Protein AF-F9GFS8-F1 (afdb_monomer_lite)

Structure (mmCIF, N/CA/C/O backbone):
data_AF-F9GFS8-F1
#
_entry.id   AF-F9GFS8-F1
#
loop_
_atom_site.group_PDB
_atom_site.id
_atom_site.type_symbol
_atom_site.label_atom_id
_atom_site.label_alt_id
_atom_site.label_comp_id
_atom_site.label_asym_id
_atom_site.label_entity_id
_atom_site.label_seq_id
_atom_site.pdbx_PDB_ins_code
_atom_site.Cartn_x
_atom_site.Cartn_y
_atom_site.Cartn_z
_atom_site.occupancy
_atom_site.B_iso_or_equiv
_atom_site.auth_seq_id
_atom_site.auth_comp_id
_atom_site.auth_asym_id
_atom_site.auth_atom_id
_atom_site.pdbx_PDB_model_num
ATOM 1 N N . ARG A 1 1 ? -5.959 8.218 -7.162 1.00 68.94 1 ARG A N 1
ATOM 2 C CA . ARG A 1 1 ? -5.866 9.701 -7.145 1.00 68.94 1 ARG A CA 1
ATOM 3 C C . ARG A 1 1 ? -5.234 10.094 -5.826 1.00 68.94 1 ARG A C 1
ATOM 5 O O . ARG A 1 1 ? -5.349 9.312 -4.886 1.00 68.94 1 ARG A O 1
ATOM 12 N N . ASN A 1 2 ? -4.573 11.243 -5.767 1.00 73.12 2 ASN A N 1
ATOM 13 C CA . ASN A 1 2 ? -4.014 11.735 -4.520 1.00 73.12 2 ASN A CA 1
ATOM 14 C C . ASN A 1 2 ? -5.106 11.926 -3.467 1.00 73.12 2 ASN A C 1
ATOM 16 O O . ASN A 1 2 ? -6.230 12.283 -3.824 1.00 73.12 2 ASN A O 1
ATOM 20 N N . PRO A 1 3 ? -4.773 11.698 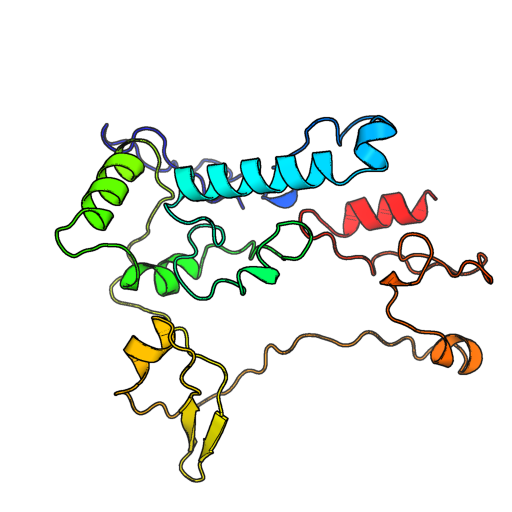-2.188 1.00 70.81 3 PRO A N 1
ATOM 21 C CA . PRO A 1 3 ? -5.725 11.782 -1.087 1.00 70.81 3 PRO A CA 1
ATOM 22 C C . PRO A 1 3 ? -6.299 13.189 -0.852 1.00 70.81 3 PRO A C 1
ATOM 24 O O . PRO A 1 3 ? -7.284 13.308 -0.135 1.00 70.81 3 PRO A O 1
ATOM 27 N N . GLY A 1 4 ? -5.722 14.238 -1.455 1.00 81.75 4 GLY A N 1
ATOM 28 C CA . GLY A 1 4 ? -6.236 15.610 -1.366 1.00 81.75 4 GLY A CA 1
ATOM 29 C C . GLY A 1 4 ? -6.241 16.145 0.070 1.00 81.75 4 GLY A C 1
ATOM 30 O O . GLY A 1 4 ? -7.314 16.426 0.602 1.00 81.75 4 GLY A O 1
ATOM 31 N N . PRO A 1 5 ? -5.074 16.233 0.736 1.00 86.62 5 PRO A N 1
ATOM 32 C CA . PRO A 1 5 ? -5.006 16.720 2.107 1.00 86.62 5 PRO A CA 1
ATOM 33 C C . PRO A 1 5 ? -5.499 18.168 2.201 1.00 86.62 5 PRO A C 1
ATOM 35 O O . PRO 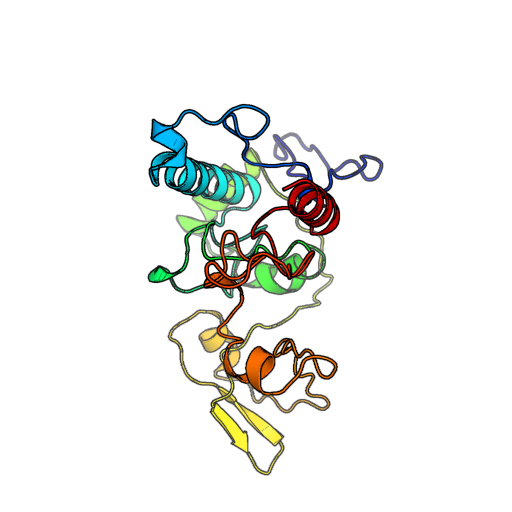A 1 5 ? -5.110 19.027 1.412 1.00 86.62 5 PRO A O 1
ATOM 38 N N . ILE A 1 6 ? -6.328 18.446 3.204 1.00 90.69 6 ILE A N 1
ATOM 39 C CA . ILE A 1 6 ? -6.796 19.794 3.516 1.00 90.69 6 ILE A CA 1
ATOM 40 C C . ILE A 1 6 ? -5.689 20.509 4.285 1.00 90.69 6 ILE A C 1
ATOM 42 O O . ILE A 1 6 ? -5.217 20.002 5.304 1.00 90.69 6 ILE A O 1
ATOM 46 N N . LEU A 1 7 ? -5.303 21.695 3.816 1.00 92.38 7 LEU A N 1
ATOM 47 C CA . LEU A 1 7 ? -4.408 22.598 4.536 1.00 92.38 7 LEU A CA 1
ATOM 48 C C . LEU A 1 7 ? -5.218 23.497 5.470 1.00 92.38 7 LEU A C 1
ATOM 50 O O . LEU A 1 7 ? -6.168 24.136 5.024 1.00 92.38 7 LEU A O 1
ATOM 54 N N . LEU A 1 8 ? -4.792 23.605 6.724 1.00 92.75 8 LEU A N 1
ATOM 55 C CA . LEU A 1 8 ? -5.408 24.371 7.811 1.00 92.75 8 LEU A CA 1
ATOM 56 C C . LEU A 1 8 ? -6.893 24.023 8.056 1.00 92.75 8 LEU A C 1
ATOM 58 O O . LEU A 1 8 ? -7.731 24.929 8.093 1.00 92.75 8 LEU A O 1
ATOM 62 N N . PRO A 1 9 ? -7.261 22.736 8.236 1.00 92.56 9 PRO A N 1
ATOM 63 C CA . PRO A 1 9 ? -8.637 22.344 8.557 1.00 92.56 9 PRO A CA 1
ATOM 64 C C . PRO A 1 9 ? -9.147 22.949 9.872 1.00 92.56 9 PRO A C 1
ATOM 66 O O . PRO A 1 9 ? -10.352 23.144 10.007 1.00 92.56 9 PRO A O 1
ATOM 69 N N . ILE A 1 10 ? -8.262 23.325 10.808 1.00 93.12 10 ILE A N 1
ATOM 70 C CA . ILE A 1 10 ? -8.644 24.053 12.033 1.00 93.12 10 ILE A CA 1
ATOM 71 C C . ILE A 1 10 ? -9.352 25.386 11.747 1.00 93.12 10 ILE A C 1
ATOM 73 O O . ILE A 1 10 ? -10.153 25.843 12.554 1.00 93.12 10 ILE A O 1
ATOM 77 N N . LEU A 1 11 ? -9.118 25.983 10.573 1.00 93.81 11 LEU A N 1
ATOM 78 C CA . LEU A 1 11 ? -9.799 27.198 10.117 1.00 93.81 11 LEU A CA 1
ATOM 79 C C . LEU A 1 11 ? -11.146 26.904 9.427 1.00 93.81 11 LEU A C 1
ATOM 81 O O . LEU A 1 11 ? -11.679 27.759 8.725 1.00 93.81 11 LEU A O 1
ATOM 85 N N . GLY A 1 12 ? -11.682 25.685 9.554 1.00 88.94 12 GLY A N 1
ATOM 86 C CA . GLY A 1 12 ? -12.955 25.278 8.951 1.00 88.94 12 GLY A CA 1
ATOM 87 C C . GLY A 1 12 ? -12.885 24.959 7.454 1.00 88.94 12 GLY A C 1
ATOM 88 O O . GLY A 1 12 ? -13.926 24.823 6.807 1.00 88.94 12 GLY A O 1
ATOM 89 N N . ARG A 1 13 ? -11.679 24.828 6.883 1.00 90.19 13 ARG A N 1
ATOM 90 C CA . ARG A 1 13 ? -11.485 24.461 5.472 1.00 90.19 13 ARG A CA 1
ATOM 91 C C . ARG A 1 13 ? -11.971 23.035 5.205 1.00 90.19 13 ARG A C 1
ATOM 93 O O . ARG A 1 13 ? -1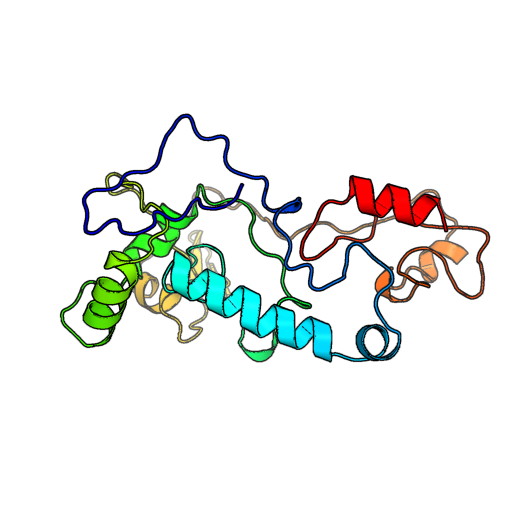1.747 22.131 6.008 1.00 90.19 13 ARG A O 1
ATOM 100 N N . LYS A 1 14 ? -12.628 22.832 4.061 1.00 86.00 14 LYS A N 1
ATOM 101 C CA . LYS A 1 14 ? -13.246 21.560 3.653 1.00 86.00 14 LYS A CA 1
ATOM 102 C C . LYS A 1 14 ? -12.725 21.114 2.281 1.00 86.00 14 LYS A C 1
ATOM 104 O O . LYS A 1 14 ? -12.261 21.965 1.522 1.00 86.00 14 LYS A O 1
ATOM 109 N N . PRO A 1 15 ? -12.804 19.812 1.946 1.00 82.75 15 PRO A N 1
ATOM 110 C CA . PRO A 1 15 ? -12.464 19.335 0.610 1.00 82.75 15 PRO A CA 1
ATOM 111 C C . PRO A 1 15 ? -13.395 19.966 -0.425 1.00 82.75 15 PRO A C 1
ATOM 113 O O . PRO A 1 15 ? -14.603 20.049 -0.192 1.00 82.75 15 PRO A O 1
ATOM 116 N N . ASN A 1 16 ? -12.855 20.362 -1.575 1.00 82.00 16 ASN A N 1
ATOM 117 C CA . ASN A 1 16 ? -13.667 20.792 -2.705 1.00 82.00 16 ASN A CA 1
ATOM 118 C C . ASN A 1 16 ? -14.090 19.558 -3.530 1.00 82.00 16 ASN A C 1
ATOM 120 O O . ASN A 1 16 ? -13.228 18.926 -4.142 1.00 82.00 16 ASN A O 1
ATOM 124 N N . PRO A 1 17 ? -15.387 19.195 -3.582 1.00 76.81 17 PRO A N 1
ATOM 125 C CA . PRO A 1 17 ? -15.847 18.023 -4.331 1.00 76.81 17 PRO A CA 1
ATOM 126 C C . PRO A 1 17 ? -15.656 18.162 -5.848 1.00 76.81 17 PRO A C 1
ATOM 128 O O . PRO A 1 17 ? -15.594 17.154 -6.548 1.00 76.81 17 PRO A O 1
ATOM 131 N N . ASN A 1 18 ? -15.537 19.395 -6.347 1.00 78.25 18 ASN A N 1
ATOM 132 C CA . ASN A 1 18 ? -15.367 19.692 -7.767 1.00 78.25 18 ASN A CA 1
ATOM 133 C C . ASN A 1 18 ? -13.894 19.742 -8.189 1.00 78.25 18 ASN A C 1
ATOM 135 O O . ASN A 1 18 ? -13.604 19.894 -9.374 1.00 78.25 18 ASN A O 1
ATOM 139 N N . GLU A 1 19 ? -12.954 19.639 -7.247 1.00 76.56 19 GLU A N 1
ATOM 140 C CA . GLU A 1 19 ? -11.535 19.662 -7.572 1.00 76.56 19 GLU A CA 1
ATOM 141 C C . GLU A 1 19 ? -11.112 18.308 -8.164 1.00 76.56 19 GLU A C 1
ATOM 143 O O . GLU A 1 19 ? -11.228 17.265 -7.506 1.00 76.56 19 GLU A O 1
ATOM 148 N N . PRO A 1 20 ? -10.623 18.273 -9.417 1.00 66.56 20 PRO A N 1
ATOM 149 C CA . PRO A 1 20 ? -10.204 17.029 -10.031 1.00 66.56 20 PRO A CA 1
ATOM 150 C C . PRO A 1 20 ? -8.956 16.515 -9.310 1.00 66.56 20 PRO A C 1
ATOM 152 O O . PRO A 1 20 ? -7.849 17.000 -9.517 1.00 66.56 20 PRO A O 1
ATOM 155 N N . GLY A 1 21 ? -9.120 15.491 -8.468 1.00 69.56 21 GLY A N 1
ATOM 156 C CA . GLY A 1 21 ? -7.994 14.915 -7.736 1.00 69.56 21 GLY A CA 1
ATOM 157 C C . GLY A 1 21 ? -6.885 14.449 -8.684 1.00 69.56 21 GLY A C 1
ATOM 158 O O . GLY A 1 21 ? -7.144 13.660 -9.599 1.00 69.56 21 GLY A O 1
ATOM 159 N N . ILE A 1 22 ? -5.657 14.908 -8.453 1.00 74.75 22 ILE A N 1
ATOM 160 C CA . ILE A 1 22 ? -4.498 14.620 -9.308 1.00 74.75 22 ILE A CA 1
ATOM 161 C C . ILE A 1 22 ? -4.224 13.102 -9.312 1.00 74.75 22 ILE A C 1
ATOM 163 O O . ILE A 1 22 ? -4.240 12.471 -8.245 1.00 74.75 22 ILE A O 1
ATOM 167 N N . PRO A 1 23 ? -4.013 12.454 -10.473 1.00 70.88 23 PRO A N 1
ATOM 168 C CA . PRO A 1 23 ? -3.597 11.057 -10.505 1.00 70.88 23 PRO A CA 1
ATOM 169 C C . PRO A 1 23 ? -2.264 10.875 -9.774 1.00 70.88 23 PRO A C 1
ATOM 171 O O . PRO A 1 23 ? -1.304 11.598 -10.019 1.00 70.88 23 PRO A O 1
ATOM 174 N N . ILE A 1 24 ? -2.176 9.875 -8.899 1.00 72.44 24 ILE A N 1
ATOM 175 C CA . ILE A 1 24 ? -0.940 9.646 -8.134 1.00 72.44 24 ILE A CA 1
ATOM 176 C C . ILE A 1 24 ? 0.248 9.290 -9.037 1.00 72.44 24 ILE A C 1
ATOM 178 O O . ILE A 1 24 ? 1.398 9.552 -8.712 1.00 72.44 24 ILE A O 1
ATOM 182 N N . ASP A 1 25 ? -0.047 8.737 -10.213 1.00 67.00 25 ASP A N 1
ATOM 183 C CA . ASP A 1 25 ? 0.952 8.319 -11.194 1.00 67.00 25 ASP A CA 1
ATOM 184 C C . ASP A 1 25 ? 1.713 9.495 -11.822 1.00 67.00 25 ASP A C 1
ATOM 186 O O . ASP A 1 25 ? 2.808 9.281 -12.359 1.00 67.00 25 ASP A O 1
ATOM 190 N N . VAL A 1 26 ? 1.152 10.711 -11.722 1.00 64.06 26 VAL A N 1
ATOM 191 C CA . VAL A 1 26 ? 1.759 11.961 -12.207 1.00 64.06 26 VAL A CA 1
ATOM 192 C C . VAL A 1 26 ? 2.312 12.843 -11.084 1.00 64.06 26 VAL A C 1
ATOM 194 O O . VAL A 1 26 ? 3.177 13.671 -11.343 1.00 64.06 26 VAL A O 1
ATOM 197 N N . SER A 1 27 ? 1.890 12.651 -9.831 1.00 63.75 27 SER A N 1
ATOM 198 C CA . SER A 1 27 ? 2.487 13.328 -8.674 1.00 63.75 27 SER A CA 1
ATOM 199 C C . SER A 1 27 ? 3.664 12.512 -8.146 1.00 63.75 27 SER A C 1
ATOM 201 O O . SER A 1 27 ? 3.519 11.692 -7.235 1.00 63.75 27 SER A O 1
ATOM 203 N N . ARG A 1 28 ? 4.825 12.674 -8.777 1.00 64.19 28 ARG A N 1
ATOM 204 C CA . ARG A 1 28 ? 6.029 11.917 -8.428 1.00 64.19 28 ARG A CA 1
ATOM 205 C C . ARG A 1 28 ? 6.954 12.735 -7.542 1.00 64.19 28 ARG A C 1
ATOM 207 O O . ARG A 1 28 ? 7.053 13.945 -7.697 1.00 64.19 28 ARG A O 1
ATOM 214 N N . ALA A 1 29 ? 7.678 12.043 -6.667 1.00 61.78 29 ALA A N 1
ATOM 215 C CA . ALA A 1 29 ? 8.949 12.556 -6.187 1.00 61.78 29 ALA A CA 1
ATOM 216 C C . ALA A 1 29 ? 9.893 12.549 -7.397 1.00 61.78 29 ALA A C 1
ATOM 218 O O . ALA A 1 29 ? 10.219 11.481 -7.904 1.00 61.78 29 ALA A O 1
ATOM 219 N N . ASN A 1 30 ? 10.208 13.722 -7.936 1.00 64.31 30 ASN A N 1
ATOM 220 C CA . ASN A 1 30 ? 11.016 13.869 -9.141 1.00 64.31 30 ASN A CA 1
ATOM 221 C C . ASN A 1 30 ? 12.108 14.914 -8.907 1.00 64.31 30 ASN A C 1
ATOM 223 O O . ASN A 1 30 ? 12.084 16.012 -9.460 1.00 64.31 30 ASN A O 1
ATOM 227 N N . LEU A 1 31 ? 13.098 14.569 -8.087 1.00 62.56 31 LEU A N 1
ATOM 228 C CA . LEU A 1 31 ? 14.276 15.418 -7.957 1.00 62.56 31 LEU A CA 1
ATOM 229 C C . LEU A 1 31 ? 15.183 15.162 -9.168 1.00 62.56 31 LEU A C 1
ATOM 231 O O . LEU A 1 31 ? 16.045 14.293 -9.128 1.00 62.56 31 LEU A O 1
ATOM 235 N N . PHE A 1 32 ? 14.946 15.905 -10.255 1.00 59.44 32 PHE A N 1
ATOM 236 C CA . PHE A 1 32 ? 15.668 15.819 -11.538 1.00 59.44 32 PHE A CA 1
ATOM 237 C C . PHE A 1 32 ? 15.402 14.556 -12.387 1.00 59.44 32 PHE A C 1
ATOM 239 O O . PHE A 1 32 ? 16.075 14.343 -13.390 1.00 59.44 32 PHE A O 1
ATOM 246 N N . ASP A 1 33 ? 14.383 13.756 -12.057 1.00 58.69 33 ASP A N 1
ATOM 247 C CA . ASP A 1 33 ? 14.026 12.534 -12.811 1.00 58.69 33 ASP A CA 1
ATOM 248 C C . ASP A 1 33 ? 13.375 12.792 -14.179 1.00 58.69 33 ASP A C 1
ATOM 250 O O . ASP A 1 33 ? 13.240 11.877 -14.989 1.00 58.69 33 ASP A O 1
ATOM 254 N N . THR A 1 34 ? 12.945 14.026 -14.451 1.00 57.38 34 THR A N 1
ATOM 255 C CA . THR A 1 34 ? 12.387 14.421 -15.755 1.00 57.38 34 THR A CA 1
ATOM 256 C C . THR A 1 34 ? 13.463 14.871 -16.747 1.00 57.38 34 THR A C 1
ATOM 258 O O . THR A 1 34 ? 13.136 15.201 -17.885 1.00 57.38 34 THR A O 1
ATOM 261 N N . THR A 1 35 ? 14.738 14.888 -16.338 1.00 59.41 35 THR A N 1
ATOM 262 C CA . THR A 1 35 ? 15.899 15.275 -17.153 1.00 59.41 35 THR A CA 1
ATOM 263 C C . THR A 1 35 ? 17.058 14.281 -16.966 1.00 59.41 35 THR A C 1
ATOM 265 O O . THR A 1 35 ? 16.905 13.222 -16.356 1.00 59.41 35 THR A O 1
ATOM 268 N N . TYR A 1 36 ? 18.228 14.561 -17.553 1.00 66.88 36 TYR A N 1
ATOM 269 C CA . TYR A 1 36 ? 19.411 13.710 -17.409 1.00 66.88 36 TYR A CA 1
ATOM 270 C C . TYR A 1 36 ? 19.857 13.635 -15.937 1.00 66.88 36 TYR A C 1
ATOM 272 O O . TYR A 1 36 ? 20.510 14.541 -15.423 1.00 66.88 36 TYR A O 1
ATOM 280 N N . VAL A 1 37 ? 19.527 12.527 -15.265 1.00 75.44 37 VAL A N 1
ATOM 281 C CA . VAL A 1 37 ? 20.010 12.234 -13.908 1.00 75.44 37 VAL A CA 1
ATOM 282 C C . VAL A 1 37 ? 21.535 12.124 -13.932 1.00 75.44 37 VAL A C 1
ATOM 284 O O . VAL A 1 37 ? 22.094 11.269 -14.628 1.00 75.44 37 VAL A O 1
ATOM 287 N N . HIS A 1 38 ? 22.204 12.975 -13.149 1.00 83.25 38 HIS A N 1
ATOM 288 C CA . HIS A 1 38 ? 23.661 12.999 -13.023 1.00 83.25 38 HIS A CA 1
ATOM 289 C C . HIS A 1 38 ? 24.214 11.608 -12.662 1.00 83.25 38 HIS A C 1
ATOM 291 O O . HIS A 1 38 ? 23.647 10.911 -11.818 1.00 83.25 38 HIS A O 1
ATOM 297 N N . GLN A 1 39 ? 25.343 11.202 -13.256 1.00 82.94 39 GLN A N 1
ATOM 298 C CA . GLN A 1 39 ? 25.900 9.847 -13.093 1.00 82.94 39 GLN A CA 1
ATOM 299 C C . GLN A 1 39 ? 26.132 9.463 -11.622 1.00 82.94 39 GLN A C 1
ATOM 301 O O . GLN A 1 39 ? 25.872 8.326 -11.243 1.00 82.94 39 GLN A O 1
ATOM 306 N N . ALA A 1 40 ? 26.538 10.419 -10.778 1.00 84.00 40 ALA A N 1
ATOM 307 C CA . ALA A 1 40 ? 26.708 10.189 -9.340 1.00 84.00 40 ALA A CA 1
ATOM 308 C C . ALA A 1 40 ? 25.395 9.819 -8.620 1.00 84.00 40 ALA A C 1
ATOM 310 O O . ALA A 1 40 ? 25.402 8.992 -7.712 1.00 84.00 40 ALA A O 1
ATOM 311 N N . LEU A 1 41 ? 24.260 10.394 -9.036 1.00 82.94 41 LEU A N 1
ATOM 312 C CA . LEU A 1 41 ? 22.941 10.049 -8.494 1.00 82.94 41 LEU A CA 1
ATOM 313 C C . LEU A 1 41 ? 22.425 8.737 -9.092 1.00 82.94 41 LEU A C 1
ATOM 315 O O . LEU A 1 41 ? 21.889 7.911 -8.364 1.00 82.94 41 LEU A O 1
ATOM 319 N N . ARG A 1 42 ? 22.635 8.515 -10.398 1.00 80.31 42 ARG A N 1
ATOM 320 C CA . ARG A 1 42 ? 22.240 7.279 -11.096 1.00 80.31 42 ARG A CA 1
ATOM 321 C C . ARG A 1 42 ? 22.941 6.040 -10.536 1.00 80.31 42 ARG A C 1
ATOM 323 O O . ARG A 1 42 ? 22.314 4.996 -10.397 1.00 80.31 42 ARG A O 1
ATOM 330 N N . ASN A 1 43 ? 24.236 6.150 -10.254 1.00 84.56 43 ASN A N 1
ATOM 331 C CA . ASN A 1 43 ? 25.073 5.029 -9.829 1.00 84.56 43 ASN A CA 1
ATOM 332 C C . ASN A 1 43 ? 25.107 4.862 -8.297 1.00 84.56 43 ASN A C 1
ATOM 334 O O . ASN A 1 43 ? 25.955 4.136 -7.785 1.00 84.56 43 ASN A O 1
ATOM 338 N N . SER A 1 44 ? 24.219 5.534 -7.554 1.00 86.88 44 SER A N 1
ATOM 339 C CA . SER A 1 44 ? 24.155 5.459 -6.091 1.00 86.88 44 SER A CA 1
ATOM 340 C C . SER A 1 44 ? 22.717 5.335 -5.575 1.00 86.88 44 SER A C 1
ATOM 342 O O . SER A 1 44 ? 21.746 5.502 -6.308 1.00 86.88 44 SER A O 1
ATOM 344 N N . MET A 1 45 ? 22.575 5.051 -4.277 1.00 87.12 45 MET A N 1
ATOM 345 C CA . MET A 1 45 ? 21.277 5.008 -3.591 1.00 87.12 45 MET A CA 1
ATOM 346 C C . MET A 1 45 ? 20.804 6.375 -3.081 1.00 87.12 45 MET A C 1
ATOM 348 O O . MET A 1 45 ? 19.708 6.465 -2.539 1.00 87.12 45 MET A O 1
ATOM 352 N N . ILE A 1 46 ? 21.582 7.447 -3.270 1.00 87.56 46 ILE A N 1
ATOM 353 C CA . ILE A 1 46 ? 21.303 8.776 -2.697 1.00 87.56 46 ILE A CA 1
ATOM 354 C C . ILE A 1 46 ? 19.920 9.288 -3.114 1.00 87.56 46 ILE A C 1
ATOM 356 O O . ILE A 1 46 ? 19.155 9.768 -2.280 1.00 87.56 46 ILE A O 1
ATOM 360 N N . LEU A 1 47 ? 19.579 9.143 -4.396 1.00 83.88 47 LEU A N 1
ATOM 361 C CA . LEU A 1 47 ? 18.282 9.558 -4.929 1.00 83.88 47 LEU A CA 1
ATOM 362 C C . LEU A 1 47 ? 17.124 8.790 -4.272 1.00 83.88 47 LEU A C 1
ATOM 364 O O . LEU A 1 47 ? 16.114 9.369 -3.875 1.00 83.88 47 LEU A O 1
ATOM 368 N N . TRP A 1 48 ? 17.295 7.480 -4.112 1.00 84.62 48 TRP A N 1
ATOM 369 C CA . TRP A 1 48 ? 16.303 6.606 -3.494 1.00 84.62 48 TRP A CA 1
ATOM 370 C C . TRP A 1 48 ? 16.133 6.866 -1.997 1.00 84.62 48 TRP A C 1
ATOM 372 O O . TRP A 1 48 ? 15.005 6.828 -1.509 1.00 84.62 48 TRP A O 1
ATOM 382 N N . GLU A 1 49 ? 17.216 7.175 -1.285 1.00 89.31 49 GLU A N 1
ATOM 383 C CA . GLU A 1 49 ? 17.160 7.575 0.122 1.00 89.31 49 GLU A CA 1
ATOM 384 C C . GLU A 1 49 ? 16.470 8.932 0.287 1.00 89.31 49 GLU A C 1
ATOM 386 O O . GLU A 1 49 ? 15.605 9.083 1.150 1.00 89.31 49 GLU A O 1
ATOM 391 N N . TYR A 1 50 ? 16.753 9.902 -0.590 1.00 87.94 50 TYR A N 1
ATOM 392 C CA . TYR A 1 50 ? 15.996 11.155 -0.624 1.00 87.94 50 TYR A CA 1
ATOM 393 C C . TYR A 1 50 ? 14.493 10.886 -0.801 1.00 87.94 50 TYR A C 1
ATOM 395 O O . TYR A 1 50 ? 13.681 11.397 -0.028 1.00 87.94 50 TYR A O 1
ATOM 403 N N . TYR A 1 51 ? 14.111 10.020 -1.747 1.00 86.31 51 TYR A N 1
ATOM 404 C CA . TYR A 1 51 ? 12.712 9.626 -1.932 1.00 86.31 51 TYR A CA 1
ATOM 405 C C . TYR A 1 51 ? 12.119 8.911 -0.720 1.00 86.31 51 TYR A C 1
ATOM 407 O O . TYR A 1 51 ? 10.956 9.144 -0.396 1.00 86.31 51 TYR A O 1
ATOM 415 N N . ASN A 1 52 ? 12.894 8.090 -0.016 1.00 89.44 52 ASN A N 1
ATOM 416 C CA . ASN A 1 52 ? 12.474 7.451 1.227 1.00 89.44 52 ASN A CA 1
ATOM 417 C C . ASN A 1 52 ? 12.078 8.481 2.293 1.00 89.44 52 ASN A C 1
ATOM 419 O O . ASN A 1 52 ? 10.962 8.414 2.814 1.00 89.44 52 ASN A O 1
ATOM 423 N N . TYR A 1 53 ? 12.933 9.472 2.558 1.00 91.31 53 TYR A N 1
ATOM 424 C CA . TYR A 1 53 ? 12.619 10.540 3.510 1.00 91.31 53 TYR A CA 1
ATOM 425 C C . TYR A 1 53 ? 11.467 11.423 3.034 1.00 91.31 53 TYR A C 1
ATOM 427 O O . TYR A 1 53 ? 10.528 11.661 3.793 1.00 91.31 53 TYR A O 1
ATOM 435 N N . TYR A 1 54 ? 11.501 11.861 1.775 1.00 89.06 54 TYR A N 1
ATOM 436 C CA . TYR A 1 54 ? 10.479 12.727 1.194 1.00 89.06 54 TYR A CA 1
ATOM 437 C C . TYR A 1 54 ? 9.085 12.085 1.244 1.00 89.06 54 TYR A C 1
ATOM 439 O O . TYR A 1 54 ? 8.139 12.692 1.748 1.00 89.06 54 TYR A O 1
ATOM 447 N N . ILE A 1 55 ? 8.955 10.835 0.783 1.00 87.94 55 ILE A N 1
ATOM 448 C CA . ILE A 1 55 ? 7.673 10.120 0.763 1.00 87.94 55 ILE A CA 1
ATOM 449 C C . ILE A 1 55 ? 7.170 9.895 2.190 1.00 87.94 55 ILE A C 1
ATOM 451 O O . ILE A 1 55 ? 6.008 10.179 2.472 1.00 87.94 55 ILE A O 1
ATOM 455 N N . LYS A 1 56 ? 8.021 9.424 3.112 1.00 91.31 56 LYS A N 1
ATOM 456 C CA . LYS A 1 56 ? 7.605 9.180 4.503 1.00 91.31 56 LYS A CA 1
ATOM 457 C C . LYS A 1 56 ? 7.184 10.466 5.209 1.00 91.31 56 LYS A C 1
ATOM 459 O O . LYS A 1 56 ? 6.158 10.460 5.886 1.00 91.31 56 LYS A O 1
ATOM 464 N N . ALA A 1 57 ? 7.921 11.559 5.018 1.00 92.50 57 ALA A N 1
ATOM 465 C CA . ALA A 1 57 ? 7.565 12.862 5.567 1.00 92.50 57 ALA A CA 1
ATOM 466 C C . ALA A 1 57 ? 6.212 13.338 5.023 1.00 92.50 57 ALA A C 1
ATOM 468 O O . ALA A 1 57 ? 5.341 13.717 5.804 1.00 92.50 57 ALA A O 1
ATOM 469 N N . LEU A 1 58 ? 5.999 13.247 3.707 1.00 90.25 58 LEU A N 1
ATOM 470 C CA . LEU A 1 58 ? 4.741 13.645 3.081 1.00 90.25 58 LEU A CA 1
ATOM 471 C C . LEU A 1 58 ? 3.560 12.812 3.598 1.00 90.25 58 LEU A C 1
ATOM 473 O O . LEU A 1 58 ? 2.545 13.373 4.007 1.00 90.25 58 LEU A O 1
ATOM 477 N N . LEU A 1 59 ? 3.695 11.483 3.636 1.00 90.81 59 LEU A N 1
ATOM 478 C CA . LEU A 1 59 ? 2.655 10.591 4.156 1.00 90.81 59 LEU A CA 1
ATOM 479 C C . LEU A 1 59 ? 2.314 10.915 5.616 1.00 90.81 59 LEU A C 1
ATOM 481 O O . LEU A 1 59 ? 1.130 11.024 5.964 1.00 90.81 59 LEU A O 1
ATOM 485 N N . TRP A 1 60 ? 3.339 11.137 6.445 1.00 94.19 60 TRP A N 1
ATOM 486 C CA . TRP A 1 60 ? 3.154 11.465 7.852 1.00 94.19 60 TRP A CA 1
ATOM 487 C C . TRP A 1 60 ? 2.463 12.813 8.028 1.00 94.19 60 TRP A C 1
ATOM 489 O O . TRP A 1 60 ? 1.462 12.875 8.735 1.00 94.19 60 TRP A O 1
ATOM 499 N N . VAL A 1 61 ? 2.910 13.868 7.340 1.00 93.50 61 VAL A N 1
ATOM 500 C CA . VAL A 1 61 ? 2.271 15.193 7.396 1.00 93.50 61 VAL A CA 1
ATOM 501 C C . VAL A 1 61 ? 0.803 15.097 6.971 1.00 93.50 61 VAL A C 1
ATOM 503 O O . VAL A 1 61 ? -0.081 15.565 7.691 1.00 93.50 61 VAL A O 1
ATOM 506 N N . CYS A 1 62 ? 0.524 14.431 5.847 1.00 90.94 62 CYS A N 1
ATOM 507 C CA . CYS A 1 62 ? -0.817 14.367 5.273 1.00 90.94 62 CYS A CA 1
ATOM 508 C C . CYS A 1 62 ? -1.798 13.489 6.054 1.00 90.94 62 CYS A C 1
ATOM 510 O O . CYS A 1 62 ? -2.998 13.763 6.028 1.00 90.94 62 CYS A O 1
ATOM 512 N N . SER A 1 63 ? -1.341 12.409 6.686 1.00 90.75 63 SER A N 1
ATOM 513 C CA . SER A 1 63 ? -2.248 11.382 7.223 1.00 90.75 63 SER A CA 1
ATOM 514 C C . SER A 1 63 ? -1.907 10.873 8.621 1.00 90.75 63 SER A C 1
ATOM 516 O O . SER A 1 63 ? -2.733 10.193 9.226 1.00 90.75 63 SER A O 1
ATOM 518 N N . GLY A 1 64 ? -0.743 11.238 9.163 1.00 92.38 64 GLY A N 1
ATOM 519 C CA . GLY A 1 64 ? -0.253 10.827 10.481 1.00 92.38 64 GLY A CA 1
ATOM 520 C C . GLY A 1 64 ? 0.507 9.500 10.505 1.00 92.38 64 GLY A C 1
ATOM 521 O O . GLY A 1 64 ? 0.915 9.065 11.576 1.00 92.38 64 GLY A O 1
ATOM 522 N N . THR A 1 65 ? 0.724 8.869 9.351 1.00 91.88 65 THR A N 1
ATOM 523 C CA . THR A 1 65 ? 1.361 7.551 9.211 1.00 91.88 65 THR A CA 1
ATOM 524 C C . THR A 1 65 ? 2.379 7.557 8.070 1.00 91.88 65 THR A C 1
ATOM 526 O O . THR A 1 65 ? 2.214 8.277 7.091 1.00 91.88 65 THR A O 1
ATOM 529 N N . THR A 1 66 ? 3.441 6.758 8.188 1.00 92.12 66 THR A N 1
ATOM 530 C CA . THR A 1 66 ? 4.473 6.570 7.148 1.00 92.12 66 THR A CA 1
ATOM 531 C C . THR A 1 66 ? 4.281 5.275 6.353 1.00 92.12 66 THR A C 1
ATOM 533 O O . THR A 1 66 ? 5.014 5.009 5.399 1.00 92.12 66 THR A O 1
ATOM 536 N N . SER A 1 67 ? 3.309 4.452 6.743 1.00 89.38 67 SER A N 1
ATOM 537 C CA . SER A 1 67 ? 3.091 3.103 6.214 1.00 89.38 67 SER A CA 1
ATOM 538 C C . SER A 1 67 ? 2.536 3.083 4.793 1.00 89.38 67 SER A C 1
ATOM 540 O O . SER A 1 67 ? 2.795 2.153 4.034 1.00 89.38 67 SER A O 1
ATOM 542 N N . GLY A 1 68 ? 1.787 4.117 4.427 1.00 87.50 68 GLY A N 1
ATOM 543 C CA . GLY A 1 68 ? 1.076 4.227 3.164 1.00 87.50 68 GLY A CA 1
ATOM 544 C C . GLY A 1 68 ? 0.141 5.426 3.196 1.00 87.50 68 GLY A C 1
ATOM 545 O O . GLY A 1 68 ? 0.128 6.192 4.159 1.00 87.50 68 GLY A O 1
ATOM 546 N N . MET A 1 69 ? -0.656 5.599 2.147 1.00 85.81 69 MET A N 1
ATOM 547 C CA . MET A 1 69 ? -1.626 6.689 2.105 1.00 85.81 69 MET A CA 1
ATOM 548 C C . MET A 1 69 ? -2.769 6.415 3.078 1.00 85.81 69 MET A C 1
ATOM 550 O O . MET A 1 69 ? -3.610 5.553 2.830 1.00 85.81 69 MET A O 1
ATOM 554 N N . ASP A 1 70 ? -2.778 7.153 4.189 1.00 89.06 70 ASP A N 1
ATOM 555 C CA . ASP A 1 70 ? -3.766 7.015 5.261 1.00 89.06 70 ASP A CA 1
ATOM 556 C C . ASP A 1 70 ? -3.910 5.579 5.797 1.00 89.06 70 ASP A C 1
ATOM 558 O O . ASP A 1 70 ? -4.976 5.143 6.236 1.00 89.06 70 ASP A O 1
ATOM 562 N N . GLN A 1 71 ? -2.810 4.829 5.751 1.00 91.50 71 GLN A N 1
ATOM 563 C CA . GLN A 1 71 ? -2.739 3.440 6.178 1.00 91.50 71 GLN A CA 1
ATOM 564 C C . GLN A 1 71 ? -2.241 3.355 7.625 1.00 91.50 71 GLN A C 1
ATOM 566 O O . GLN A 1 71 ? -1.057 3.554 7.891 1.00 91.50 71 GLN A O 1
ATOM 571 N N . TRP A 1 72 ? -3.143 3.058 8.559 1.00 93.00 72 TRP A N 1
ATOM 572 C CA . TRP A 1 72 ? -2.842 2.980 9.998 1.00 93.00 72 TRP A CA 1
ATOM 573 C C . TRP A 1 72 ? -2.622 1.552 10.513 1.00 93.00 72 TRP A C 1
ATOM 575 O O . TRP A 1 72 ? -2.324 1.368 11.688 1.00 93.00 72 TRP A O 1
ATOM 585 N N . VAL A 1 73 ? -2.789 0.553 9.645 1.00 92.56 73 VAL A N 1
ATOM 586 C CA . VAL A 1 73 ? -2.595 -0.866 9.956 1.00 92.56 73 VAL A CA 1
ATOM 587 C C . VAL A 1 73 ? -2.170 -1.629 8.698 1.00 92.56 73 VAL A C 1
ATOM 589 O O . VAL A 1 73 ? -2.373 -1.165 7.569 1.00 92.56 73 VAL A O 1
ATOM 592 N N . GLY A 1 74 ? -1.596 -2.819 8.874 1.00 89.44 74 GLY A N 1
ATOM 593 C CA . GLY A 1 74 ? -1.221 -3.702 7.771 1.00 89.44 74 GLY A CA 1
ATOM 594 C C . GLY A 1 74 ? 0.032 -3.251 7.036 1.00 89.44 74 GLY A C 1
ATOM 595 O O . GLY A 1 74 ? 0.211 -3.567 5.859 1.00 89.44 74 GLY A O 1
ATOM 596 N N . GLU A 1 75 ? 0.892 -2.477 7.697 1.00 89.25 75 GLU A N 1
ATOM 597 C CA . GLU A 1 75 ? 2.161 -2.061 7.125 1.00 89.25 75 GLU A CA 1
ATOM 598 C C . GLU A 1 75 ? 3.085 -3.246 6.854 1.00 89.25 75 GLU A C 1
ATOM 600 O O . GLU A 1 75 ? 3.015 -4.297 7.504 1.00 89.25 75 GLU A O 1
ATOM 605 N N . ILE A 1 76 ? 3.957 -3.072 5.864 1.00 88.44 76 ILE A N 1
ATOM 606 C CA . ILE A 1 76 ? 4.996 -4.048 5.560 1.00 88.44 76 ILE A CA 1
ATOM 607 C C . ILE A 1 76 ? 6.039 -4.069 6.687 1.00 88.44 76 ILE A C 1
ATOM 609 O O . ILE A 1 76 ? 6.217 -3.087 7.403 1.00 88.44 76 ILE A O 1
ATOM 613 N N . SER A 1 77 ? 6.766 -5.178 6.824 1.00 87.75 77 SER A N 1
ATOM 614 C CA . SER A 1 77 ? 7.856 -5.285 7.796 1.00 87.75 77 SER A CA 1
ATOM 615 C C . SER A 1 77 ? 8.908 -4.185 7.612 1.00 87.75 77 SER A C 1
ATOM 617 O O . SER A 1 77 ? 9.256 -3.832 6.484 1.00 87.75 77 SER A O 1
ATOM 619 N N . GLN A 1 78 ? 9.480 -3.704 8.720 1.00 86.31 78 GLN A N 1
ATOM 620 C CA . GLN A 1 78 ? 10.447 -2.599 8.727 1.00 86.31 78 GLN A CA 1
ATOM 621 C C . GLN A 1 78 ? 11.630 -2.828 7.771 1.00 86.31 78 GLN A C 1
ATOM 623 O O . GLN A 1 78 ? 12.027 -1.922 7.044 1.00 86.31 78 GLN A O 1
ATOM 628 N N . ALA A 1 79 ? 12.134 -4.066 7.686 1.00 87.00 79 ALA A N 1
ATOM 629 C CA . ALA A 1 79 ? 13.223 -4.450 6.778 1.00 87.00 79 ALA A CA 1
ATOM 630 C C . ALA A 1 79 ? 12.900 -4.236 5.282 1.00 87.00 79 ALA A C 1
ATOM 632 O O . ALA A 1 79 ? 13.799 -4.111 4.445 1.00 87.00 79 ALA A O 1
ATOM 633 N N . ARG A 1 80 ? 11.610 -4.202 4.930 1.00 86.25 80 ARG A N 1
ATOM 634 C CA . ARG A 1 80 ? 11.108 -3.977 3.569 1.00 86.25 80 ARG A CA 1
ATOM 635 C C . ARG A 1 80 ? 10.446 -2.609 3.401 1.00 86.25 80 ARG A C 1
ATOM 637 O O . ARG A 1 80 ? 10.034 -2.287 2.292 1.00 86.25 80 ARG A O 1
ATOM 644 N N . HIS A 1 81 ? 10.363 -1.794 4.455 1.00 87.94 81 HIS A N 1
ATOM 645 C CA . HIS A 1 81 ? 9.698 -0.486 4.447 1.00 87.94 81 HIS A CA 1
ATOM 646 C C . HIS A 1 81 ? 10.582 0.604 3.828 1.00 87.94 81 HIS A C 1
ATOM 648 O O . HIS A 1 81 ? 10.982 1.574 4.472 1.00 87.94 81 HIS A O 1
ATOM 654 N N . HIS A 1 82 ? 10.893 0.426 2.547 1.00 88.69 82 HIS A N 1
ATOM 655 C CA . HIS A 1 82 ? 11.615 1.381 1.718 1.00 88.69 82 HIS A CA 1
ATOM 656 C C . HIS A 1 82 ? 10.865 1.538 0.383 1.00 88.69 82 HIS A C 1
ATOM 658 O O . HIS A 1 82 ? 10.536 0.511 -0.213 1.00 88.69 82 HIS A O 1
ATOM 664 N N . PRO A 1 83 ? 10.600 2.760 -0.128 1.00 82.88 83 PRO A N 1
ATOM 665 C CA . PRO A 1 83 ? 9.803 2.977 -1.344 1.00 82.88 83 PRO A CA 1
ATOM 666 C C . PRO A 1 83 ? 10.261 2.212 -2.590 1.00 82.88 83 PRO A C 1
ATOM 668 O O . PRO A 1 83 ? 9.434 1.846 -3.418 1.00 82.88 83 PRO A O 1
ATOM 671 N N . SER A 1 84 ? 11.556 1.904 -2.709 1.00 80.56 84 SER A N 1
ATOM 672 C CA . SER A 1 84 ? 12.068 1.065 -3.807 1.00 80.56 84 SER A CA 1
ATOM 673 C C . SER A 1 84 ? 11.630 -0.407 -3.737 1.00 80.56 84 SER A C 1
ATOM 675 O O . SER A 1 84 ? 11.746 -1.122 -4.726 1.00 80.56 84 SER A O 1
ATOM 677 N N . LYS A 1 85 ? 11.123 -0.874 -2.588 1.00 82.62 85 LYS A N 1
ATOM 678 C CA . LYS A 1 85 ? 10.754 -2.275 -2.318 1.00 82.62 85 LYS A CA 1
ATOM 679 C C . LYS A 1 85 ? 9.251 -2.483 -2.118 1.00 82.62 85 LYS A C 1
ATOM 681 O O . LYS A 1 85 ? 8.828 -3.607 -1.852 1.00 82.62 85 LYS A O 1
ATOM 686 N N . ILE A 1 86 ? 8.450 -1.420 -2.203 1.00 82.88 86 ILE A N 1
ATOM 687 C CA . ILE A 1 86 ? 7.012 -1.467 -1.920 1.00 82.88 86 ILE A CA 1
ATOM 688 C C . ILE A 1 86 ? 6.190 -0.917 -3.075 1.00 82.88 86 ILE A C 1
ATOM 690 O O . ILE A 1 86 ? 6.604 -0.004 -3.784 1.00 82.88 86 ILE A O 1
ATOM 694 N N . PHE A 1 87 ? 4.980 -1.448 -3.208 1.00 80.12 87 PHE A N 1
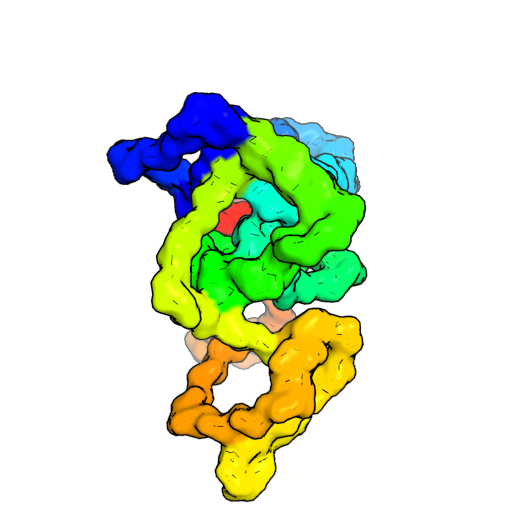ATOM 695 C CA . PHE A 1 87 ? 3.947 -0.887 -4.065 1.00 80.12 87 PHE A CA 1
ATOM 696 C C . PHE A 1 87 ? 2.919 -0.187 -3.190 1.00 80.12 87 PHE A C 1
ATOM 698 O O . PHE A 1 87 ? 2.288 -0.817 -2.341 1.00 80.12 87 PHE A O 1
ATOM 705 N N . PHE A 1 88 ? 2.722 1.109 -3.411 1.00 77.56 88 PHE A N 1
ATOM 706 C CA . PHE A 1 88 ? 1.661 1.829 -2.722 1.00 77.56 88 PHE A CA 1
ATOM 707 C C . PHE A 1 88 ? 0.297 1.396 -3.258 1.00 77.56 88 PHE A C 1
ATOM 709 O O . PHE A 1 88 ? 0.070 1.348 -4.472 1.00 77.56 88 PHE A O 1
ATOM 716 N N . ASN A 1 89 ? -0.638 1.117 -2.349 1.00 79.12 89 ASN A N 1
ATOM 717 C CA . ASN A 1 89 ? -2.036 0.957 -2.721 1.00 79.12 89 ASN A CA 1
ATOM 718 C C . ASN A 1 89 ? -2.567 2.309 -3.209 1.00 79.12 89 ASN A C 1
ATOM 720 O O . ASN A 1 89 ? -2.685 3.242 -2.428 1.00 79.12 89 ASN A O 1
ATOM 724 N N . LYS A 1 90 ? -2.884 2.416 -4.503 1.00 75.31 90 LYS A N 1
ATOM 725 C CA . LYS A 1 90 ? -3.350 3.663 -5.137 1.00 75.31 90 LYS A CA 1
ATOM 726 C C . LYS A 1 90 ? -4.832 3.970 -4.877 1.00 75.31 90 LYS A C 1
ATOM 728 O O . LYS A 1 90 ? -5.326 5.021 -5.304 1.00 75.31 90 LYS A O 1
ATOM 733 N N . SER A 1 91 ? -5.551 3.047 -4.236 1.00 76.81 91 SER A N 1
ATOM 734 C CA . SER A 1 91 ? -6.961 3.182 -3.888 1.00 76.81 91 SER A CA 1
ATOM 735 C C . SER A 1 91 ? -7.117 3.615 -2.438 1.00 76.81 91 SER A C 1
ATOM 737 O O . SER A 1 91 ? -6.694 2.921 -1.521 1.00 76.81 91 SER A O 1
ATOM 739 N N . MET A 1 92 ? -7.812 4.733 -2.246 1.00 78.94 92 MET A N 1
ATOM 740 C CA . MET A 1 92 ? -8.127 5.282 -0.926 1.00 78.94 92 MET A CA 1
ATOM 741 C C . MET A 1 92 ? -9.531 4.923 -0.445 1.00 78.94 92 MET A C 1
ATOM 743 O O . MET A 1 92 ? -9.899 5.261 0.672 1.00 78.94 92 MET A O 1
ATOM 747 N N . LYS A 1 93 ? -10.343 4.257 -1.276 1.00 86.12 93 LYS A N 1
ATOM 748 C CA . LYS A 1 93 ? -11.772 4.051 -0.986 1.00 86.12 93 LYS A CA 1
ATOM 749 C C . LYS A 1 93 ? -12.010 3.174 0.244 1.00 86.12 93 LYS A C 1
ATOM 751 O O . LYS A 1 93 ? -12.971 3.397 0.968 1.00 86.12 93 LYS A O 1
ATOM 756 N N . VAL A 1 94 ? -11.142 2.186 0.464 1.00 89.25 94 VAL A N 1
ATOM 757 C CA . VAL A 1 94 ? -11.255 1.237 1.582 1.00 89.25 94 VAL A CA 1
ATOM 758 C C . VAL A 1 94 ? -10.502 1.704 2.834 1.00 89.25 94 VAL A C 1
ATOM 760 O O . VAL A 1 94 ? -10.861 1.303 3.938 1.00 89.25 94 VAL A O 1
ATOM 763 N N . CYS A 1 95 ? -9.503 2.585 2.687 1.00 89.25 95 CYS A N 1
ATOM 764 C CA . CYS A 1 95 ? -8.649 3.037 3.792 1.00 89.25 95 CYS A CA 1
ATOM 765 C C . CYS A 1 95 ? -9.433 3.569 5.005 1.00 89.25 95 CYS A C 1
ATOM 767 O O . CYS A 1 95 ? -9.092 3.168 6.114 1.00 89.25 95 CYS A O 1
ATOM 769 N N . PRO A 1 96 ? -10.505 4.375 4.859 1.00 91.31 96 PRO A N 1
ATOM 770 C CA . PRO A 1 96 ? -11.287 4.836 6.004 1.00 91.31 96 PRO A CA 1
ATOM 771 C C . PRO A 1 96 ? -11.869 3.686 6.832 1.00 91.31 96 PRO A C 1
ATOM 773 O O . PRO A 1 96 ? -11.798 3.721 8.054 1.00 91.31 96 PRO A O 1
ATOM 776 N N . TYR A 1 97 ? -12.371 2.634 6.185 1.00 93.25 97 TYR A N 1
ATOM 777 C CA . TYR A 1 97 ? -12.981 1.486 6.860 1.00 93.25 97 TYR A CA 1
ATOM 778 C C . TYR A 1 97 ? -11.953 0.597 7.573 1.00 93.25 97 TYR A C 1
ATOM 780 O O . TYR A 1 97 ? -12.292 -0.023 8.578 1.00 93.25 97 TYR A O 1
ATOM 788 N N . LEU A 1 98 ? -10.716 0.550 7.065 1.00 93.19 98 LEU A N 1
ATOM 789 C CA . LEU A 1 98 ? -9.597 -0.190 7.660 1.00 93.19 98 LEU A CA 1
ATOM 790 C C . LEU A 1 98 ? -8.924 0.588 8.795 1.00 93.19 98 LEU A C 1
ATOM 792 O O . LEU A 1 98 ? -8.677 0.044 9.864 1.00 93.19 98 LEU A O 1
ATOM 796 N N . SER A 1 99 ? -8.597 1.858 8.556 1.00 92.75 99 SER A N 1
ATOM 797 C CA . SER A 1 99 ? -7.723 2.663 9.416 1.00 92.75 99 SER A CA 1
ATOM 798 C C . SER A 1 99 ? -8.457 3.331 10.575 1.00 92.75 99 SER A C 1
ATOM 800 O O . SER A 1 99 ? -7.845 3.597 11.609 1.00 92.75 99 SER A O 1
ATOM 802 N N . LEU A 1 100 ? -9.757 3.624 10.435 1.00 91.75 100 LEU A N 1
ATOM 803 C CA . LEU A 1 100 ? -10.531 4.359 11.442 1.00 91.75 100 LEU A CA 1
ATOM 804 C C . LEU A 1 100 ? -10.424 3.779 12.869 1.00 91.75 100 LEU A C 1
ATOM 806 O O . LEU A 1 100 ? -10.306 4.587 13.797 1.00 91.75 100 LEU A O 1
ATOM 810 N N . PRO A 1 101 ? -10.433 2.448 13.095 1.00 91.94 101 PRO A N 1
ATOM 811 C CA . PRO A 1 101 ? -10.307 1.873 14.435 1.00 91.94 101 PRO A CA 1
ATOM 812 C C . PRO A 1 101 ? -8.919 2.005 15.076 1.00 91.94 101 PRO A C 1
ATOM 814 O O . PRO A 1 101 ? -8.817 1.870 16.291 1.00 91.94 101 PRO A O 1
ATOM 817 N N . TYR A 1 102 ? -7.877 2.257 14.282 1.00 93.06 102 TYR A N 1
ATOM 818 C CA . TYR A 1 102 ? -6.477 2.296 14.728 1.00 93.06 102 TYR A CA 1
ATOM 819 C C . TYR A 1 102 ? -5.955 3.719 14.949 1.00 93.06 102 TYR A C 1
ATOM 821 O O . TYR A 1 102 ? -4.829 3.916 15.400 1.00 93.06 102 TYR A O 1
ATOM 829 N N . ARG A 1 103 ? -6.770 4.734 14.647 1.00 92.44 103 ARG A N 1
ATOM 830 C CA . ARG A 1 103 ? -6.426 6.126 14.940 1.00 92.44 103 ARG A CA 1
ATOM 831 C C . ARG A 1 103 ? -6.422 6.376 16.453 1.00 92.44 103 ARG A C 1
ATOM 833 O O . ARG A 1 103 ? -7.278 5.828 17.152 1.00 92.44 103 ARG A O 1
ATOM 840 N N . PRO A 1 104 ? -5.539 7.252 16.963 1.00 92.62 104 PRO A N 1
ATOM 841 C CA . PRO A 1 104 ? -5.556 7.665 18.360 1.00 92.62 104 PRO A CA 1
ATOM 842 C C . PRO A 1 104 ? -6.922 8.238 18.748 1.00 92.62 104 PRO A C 1
ATOM 844 O O . PRO A 1 104 ? -7.444 9.127 18.077 1.00 92.62 104 PRO A O 1
ATOM 847 N N . ARG A 1 105 ? -7.500 7.717 19.833 1.00 89.75 105 ARG A N 1
ATOM 848 C CA . ARG A 1 105 ? -8.770 8.191 20.421 1.00 89.75 105 ARG A CA 1
ATOM 849 C C . ARG A 1 105 ? -8.679 8.421 21.922 1.00 89.75 105 ARG A C 1
ATOM 851 O O . ARG A 1 105 ? -9.422 9.227 22.464 1.00 89.75 105 ARG A O 1
ATOM 858 N N . GLN A 1 106 ? -7.795 7.687 22.590 1.00 90.81 106 GLN A N 1
ATOM 859 C CA . GLN A 1 106 ? -7.615 7.790 24.029 1.00 90.81 106 GLN A CA 1
ATOM 860 C C . GLN A 1 106 ? -6.734 9.001 24.367 1.00 90.81 106 GLN A C 1
ATOM 862 O O . GLN A 1 106 ? -5.769 9.254 23.639 1.00 90.81 106 GLN A O 1
ATOM 867 N N . PRO A 1 107 ? -7.037 9.743 25.449 1.00 92.12 107 PRO A N 1
ATOM 868 C CA . PRO A 1 107 ? -6.192 10.836 25.914 1.00 92.12 107 PRO A CA 1
ATOM 869 C C . PRO A 1 107 ? -4.752 10.372 26.142 1.00 92.12 107 PRO A C 1
ATOM 871 O O . PRO A 1 107 ? -4.509 9.380 26.825 1.00 92.12 107 PRO A O 1
ATOM 874 N N . GLY A 1 108 ? -3.792 11.090 25.563 1.00 93.75 108 GLY A N 1
ATOM 875 C CA . GLY A 1 108 ? -2.374 10.774 25.696 1.00 93.75 108 GLY A CA 1
ATOM 876 C C . GLY A 1 108 ? -1.505 11.497 24.664 1.00 93.75 108 GLY A C 1
ATOM 877 O O . GLY A 1 108 ? -2.034 12.210 23.804 1.00 93.75 108 GLY A O 1
ATOM 878 N N . PRO A 1 109 ? -0.173 11.307 24.714 1.00 93.62 109 PRO A N 1
ATOM 879 C CA . PRO A 1 109 ? 0.764 11.975 23.808 1.00 93.62 109 PRO A CA 1
ATOM 880 C C . PRO A 1 109 ? 0.482 11.695 22.326 1.00 93.62 109 PRO A C 1
ATOM 882 O O . PRO A 1 109 ? 0.620 12.583 21.487 1.00 93.62 109 PRO A O 1
ATOM 885 N N . SER A 1 110 ? 0.033 10.478 22.001 1.00 91.94 110 SER A N 1
ATOM 886 C CA . SER A 1 110 ? -0.313 10.078 20.632 1.00 91.94 110 SER A CA 1
ATOM 887 C C . SER A 1 110 ? -1.515 10.848 20.083 1.00 91.94 110 SER A C 1
ATOM 889 O O . SER A 1 110 ? -1.473 11.308 18.943 1.00 91.94 110 SER A O 1
ATOM 891 N N . LEU A 1 111 ? -2.563 11.037 20.893 1.00 94.75 111 LEU A N 1
ATOM 892 C CA . LEU A 1 111 ? -3.731 11.833 20.517 1.00 94.75 111 LEU A CA 1
ATOM 893 C C . LEU A 1 111 ? -3.379 13.316 20.400 1.00 94.75 111 LEU A C 1
ATOM 895 O O . LEU A 1 111 ? -3.821 13.958 19.454 1.00 94.75 111 LEU A O 1
ATOM 899 N N . TRP A 1 112 ? -2.552 13.845 21.304 1.00 95.12 112 TRP A N 1
ATOM 900 C CA . TRP A 1 112 ? -2.071 15.228 21.234 1.00 95.12 112 TRP A CA 1
ATOM 901 C C . TRP A 1 112 ? -1.285 15.503 19.953 1.00 95.12 112 TRP A C 1
ATOM 903 O O . TRP A 1 112 ? -1.596 16.451 19.232 1.00 95.12 112 TRP A O 1
ATOM 913 N N . LEU A 1 113 ? -0.309 14.650 19.631 1.00 94.75 113 LEU A N 1
ATOM 914 C CA . LEU A 1 113 ? 0.481 14.777 18.407 1.00 94.75 113 LEU A CA 1
ATOM 915 C C . LEU A 1 113 ? -0.399 14.640 17.159 1.00 94.75 113 LEU A C 1
ATOM 917 O O . LEU A 1 113 ? -0.254 15.402 16.202 1.00 94.75 113 LEU A O 1
ATOM 921 N N . TYR A 1 114 ? -1.340 13.692 17.183 1.00 94.38 114 TYR A N 1
ATOM 922 C CA . TYR A 1 114 ? -2.315 13.513 16.115 1.00 94.38 114 TYR A CA 1
ATOM 923 C C . TYR A 1 114 ? -3.181 14.762 15.921 1.00 94.38 114 TYR A C 1
ATOM 925 O O . TYR A 1 114 ? -3.283 15.238 14.791 1.00 94.38 114 TYR A O 1
ATOM 933 N N . ALA A 1 115 ? -3.753 15.304 16.999 1.00 94.25 115 ALA A N 1
ATOM 934 C CA . ALA A 1 115 ? -4.613 16.481 16.979 1.00 94.25 115 ALA A CA 1
ATOM 935 C C . ALA A 1 115 ? -3.855 17.706 16.457 1.00 94.25 115 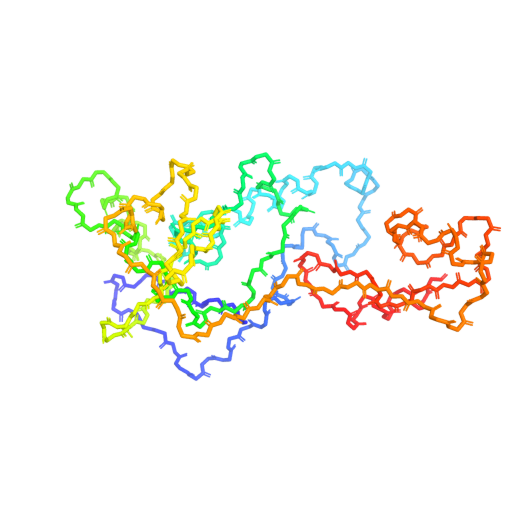ALA A C 1
ATOM 937 O O . ALA A 1 115 ? -4.301 18.321 15.489 1.00 94.25 115 ALA A O 1
ATOM 938 N N . LEU A 1 116 ? -2.670 17.986 17.013 1.00 95.06 116 LEU A N 1
ATOM 939 C CA . LEU A 1 116 ? -1.818 19.101 16.602 1.00 95.06 116 LEU A CA 1
ATOM 940 C C . LEU A 1 116 ? -1.472 19.026 15.113 1.00 95.06 116 LEU A C 1
ATOM 942 O O . LEU A 1 116 ? -1.699 19.981 14.380 1.00 95.06 116 LEU A O 1
ATOM 946 N N . ARG A 1 117 ? -0.973 17.881 14.636 1.00 95.38 117 ARG A N 1
ATOM 947 C CA . ARG A 1 117 ? -0.637 17.699 13.217 1.00 95.38 117 ARG A CA 1
ATOM 948 C C . ARG A 1 117 ? -1.881 17.826 12.332 1.00 95.38 117 ARG A C 1
ATOM 950 O O . ARG A 1 117 ? -1.851 18.540 11.329 1.00 95.38 117 ARG A O 1
ATOM 957 N N . SER A 1 118 ? -2.975 17.157 12.710 1.00 95.06 118 SER A N 1
ATOM 958 C CA . SER A 1 118 ? -4.227 17.163 11.942 1.00 95.06 118 SER A CA 1
ATOM 959 C C . SER A 1 118 ? -4.865 18.548 11.849 1.00 95.06 118 SER A C 1
ATOM 961 O O . SER A 1 118 ? -5.568 18.807 10.880 1.00 95.06 118 SER A O 1
ATOM 963 N N . ALA A 1 119 ? -4.584 19.452 12.794 1.00 94.12 119 ALA A N 1
ATOM 964 C CA . ALA A 1 119 ? -5.048 20.835 12.753 1.00 94.12 119 ALA A CA 1
ATOM 965 C C . ALA A 1 119 ? -4.447 21.629 11.579 1.00 94.12 119 ALA A C 1
ATOM 967 O O . ALA A 1 119 ? -5.113 22.515 11.036 1.00 94.12 119 ALA A O 1
ATOM 968 N N . PHE A 1 120 ? -3.219 21.296 11.162 1.00 95.25 120 PHE A N 1
ATOM 969 C CA . PHE A 1 120 ? -2.517 21.965 10.065 1.00 95.25 120 PHE A CA 1
ATOM 970 C C . PHE A 1 120 ? -2.684 21.261 8.724 1.00 95.25 120 PHE A C 1
ATOM 972 O O . PHE A 1 120 ? -2.870 21.936 7.715 1.00 95.25 120 PHE A O 1
ATOM 979 N N . VAL A 1 121 ? -2.610 19.930 8.682 1.00 94.50 121 VAL A N 1
ATOM 980 C CA . VAL A 1 121 ? -2.769 19.161 7.440 1.00 94.50 121 VAL A CA 1
ATOM 981 C C . VAL A 1 121 ? -3.497 17.857 7.732 1.00 94.50 121 VAL A C 1
ATOM 983 O O . VAL A 1 121 ? -3.082 17.091 8.601 1.00 94.50 121 VAL A O 1
ATOM 986 N N . GLN A 1 122 ? -4.564 17.563 6.989 1.00 93.44 122 GLN A N 1
ATOM 987 C CA . GLN A 1 122 ? -5.292 16.308 7.169 1.00 93.44 122 GLN A CA 1
ATOM 988 C C . GLN A 1 122 ? -5.914 15.800 5.872 1.00 93.44 122 GLN A C 1
ATOM 990 O O . GLN A 1 122 ? -6.690 16.487 5.213 1.00 93.44 122 GLN A O 1
ATOM 995 N N . THR A 1 123 ? -5.617 14.545 5.543 1.00 90.25 123 THR A N 1
ATOM 996 C CA . THR A 1 123 ? -6.364 13.772 4.549 1.00 90.25 123 THR A CA 1
ATOM 997 C C . THR A 1 123 ? -7.806 13.617 5.029 1.00 90.25 123 THR A C 1
ATOM 999 O O . THR A 1 123 ? -7.993 13.183 6.170 1.00 90.25 123 THR A O 1
ATOM 1002 N N . PRO A 1 124 ? -8.818 13.959 4.211 1.00 88.75 124 PRO A N 1
ATOM 1003 C CA . PRO A 1 124 ? -10.216 13.862 4.610 1.00 88.75 124 PRO A CA 1
ATOM 1004 C C . PRO A 1 124 ? -10.552 12.462 5.126 1.00 88.75 124 PRO A C 1
ATOM 1006 O O . PRO A 1 124 ? -10.265 11.465 4.466 1.00 88.75 124 PRO A O 1
ATOM 1009 N N . ILE A 1 125 ? -11.166 12.399 6.307 1.00 89.06 125 ILE A N 1
ATOM 1010 C CA . ILE A 1 125 ? -11.612 11.149 6.923 1.00 89.06 125 ILE A CA 1
ATOM 1011 C C . ILE A 1 125 ? -13.128 11.096 6.736 1.00 89.06 125 ILE A C 1
ATOM 1013 O O . ILE A 1 125 ? -13.841 11.769 7.483 1.00 89.06 125 ILE A O 1
ATOM 1017 N N . PRO A 1 126 ? -13.639 10.384 5.717 1.00 88.12 126 PRO A N 1
ATOM 1018 C CA . PRO A 1 126 ? -15.074 10.277 5.519 1.00 88.12 126 PRO A CA 1
ATOM 1019 C C . PRO A 1 126 ? -15.706 9.504 6.676 1.00 88.12 126 PRO A C 1
ATOM 1021 O O . PRO A 1 126 ? -15.087 8.602 7.251 1.00 88.12 126 PRO A O 1
ATOM 1024 N N . ASP A 1 127 ? -16.954 9.844 6.988 1.00 89.75 127 ASP A N 1
ATOM 1025 C CA . ASP A 1 127 ? -17.748 9.041 7.906 1.00 89.75 127 ASP A CA 1
ATOM 1026 C C . ASP A 1 127 ? -18.002 7.664 7.279 1.00 89.75 127 ASP A C 1
ATOM 1028 O O . ASP A 1 127 ? -18.384 7.532 6.115 1.00 89.75 127 ASP A O 1
ATOM 1032 N N . THR A 1 128 ? -17.738 6.623 8.058 1.00 92.44 128 THR A N 1
ATOM 1033 C CA . THR A 1 128 ? -17.945 5.233 7.646 1.00 92.44 128 THR A CA 1
ATOM 1034 C C . THR A 1 128 ? -19.358 4.747 7.966 1.00 92.44 128 THR A C 1
ATOM 1036 O O . THR A 1 128 ? -19.737 3.655 7.533 1.00 92.44 128 THR A O 1
ATOM 1039 N N . HIS A 1 129 ? -20.147 5.547 8.696 1.00 93.38 129 HIS A N 1
ATOM 1040 C CA . HIS A 1 129 ? -21.490 5.212 9.174 1.00 93.38 129 HIS A CA 1
ATOM 1041 C C . HIS A 1 129 ? -21.511 3.889 9.953 1.00 93.38 129 HIS A C 1
ATOM 1043 O O . HIS A 1 129 ? -22.379 3.042 9.761 1.00 93.38 129 HIS A O 1
ATOM 1049 N N . GLY A 1 130 ? -20.483 3.672 10.777 1.00 91.62 130 GLY A N 1
ATOM 1050 C CA . GLY A 1 130 ? -20.323 2.460 11.582 1.00 91.62 130 GLY A CA 1
ATOM 1051 C C . GLY A 1 130 ? -19.861 1.219 10.812 1.00 91.62 130 GLY A C 1
ATOM 1052 O O . GLY A 1 130 ? -19.616 0.188 11.434 1.00 91.62 130 GLY A O 1
ATOM 1053 N N . ARG A 1 131 ? -19.696 1.287 9.483 1.00 94.38 131 ARG A N 1
ATOM 1054 C CA . ARG A 1 131 ? -19.125 0.179 8.702 1.00 94.38 131 ARG A CA 1
ATOM 1055 C C . ARG A 1 131 ? -17.616 0.101 8.908 1.00 94.38 131 ARG A C 1
ATOM 1057 O O . ARG A 1 131 ? -16.932 1.116 9.003 1.00 94.38 131 ARG A O 1
ATOM 1064 N N . GLN A 1 132 ? -17.081 -1.111 8.901 1.00 92.62 132 GLN A N 1
ATOM 1065 C CA . GLN A 1 132 ? -15.666 -1.363 9.154 1.00 92.62 132 GLN A CA 1
ATOM 1066 C C . GLN A 1 132 ? -15.181 -2.534 8.306 1.00 92.62 132 GLN A C 1
ATOM 1068 O O . GLN A 1 132 ? -15.950 -3.436 7.981 1.00 92.62 132 GLN A O 1
ATOM 1073 N N . VAL A 1 133 ? -13.895 -2.512 7.966 1.00 93.94 133 VAL A N 1
ATOM 1074 C CA . VAL A 1 133 ? -13.180 -3.667 7.427 1.00 93.94 133 VAL A CA 1
ATOM 1075 C C . VAL A 1 133 ? -12.107 -4.026 8.443 1.00 93.94 133 VAL A C 1
ATOM 1077 O O . VAL A 1 133 ? -11.279 -3.185 8.789 1.00 93.94 133 VAL A O 1
ATOM 1080 N N . ASP A 1 134 ? -12.138 -5.256 8.945 1.00 93.62 134 ASP A N 1
ATOM 1081 C CA . ASP A 1 134 ? -11.103 -5.758 9.842 1.00 93.62 134 ASP A CA 1
ATOM 1082 C C . ASP A 1 134 ? -9.944 -6.347 9.030 1.00 93.62 134 ASP A C 1
ATOM 1084 O O . ASP A 1 134 ? -10.144 -7.072 8.055 1.00 93.62 134 ASP A O 1
ATOM 1088 N N . LEU A 1 135 ? -8.720 -6.010 9.434 1.00 93.31 135 LEU A N 1
ATOM 1089 C CA . LEU A 1 135 ? -7.519 -6.683 8.959 1.00 93.31 135 LEU A CA 1
ATOM 1090 C C . LEU A 1 135 ? -7.248 -7.875 9.876 1.00 93.31 135 LEU A C 1
ATOM 1092 O O . LEU A 1 135 ? -7.458 -7.768 11.081 1.00 93.31 135 LEU A O 1
ATOM 1096 N N . ALA A 1 136 ? -6.749 -8.972 9.316 1.00 93.62 136 ALA A N 1
ATOM 1097 C CA . ALA A 1 136 ? -6.315 -10.135 10.073 1.00 93.62 136 ALA A CA 1
ATOM 1098 C C . ALA A 1 136 ? -4.915 -10.580 9.622 1.00 93.62 136 ALA A C 1
ATOM 1100 O O . ALA A 1 136 ? -4.543 -10.342 8.466 1.00 93.62 136 ALA A O 1
ATOM 1101 N N . PRO A 1 137 ? -4.138 -11.242 10.497 1.00 92.81 137 PRO A N 1
ATOM 1102 C CA . PRO A 1 137 ? -2.923 -11.942 10.094 1.00 92.81 137 PRO A CA 1
ATOM 1103 C C . PRO A 1 137 ? -3.203 -13.048 9.071 1.00 92.81 137 PRO A C 1
ATOM 1105 O O . PRO A 1 137 ? -4.350 -13.400 8.793 1.00 92.81 137 PRO A O 1
ATOM 1108 N N . LEU A 1 138 ? -2.137 -13.644 8.531 1.00 90.12 138 LEU A N 1
ATOM 1109 C CA . LEU A 1 138 ? -2.283 -14.812 7.668 1.00 90.12 138 LEU A CA 1
ATOM 1110 C C . LEU A 1 138 ? -2.968 -15.955 8.450 1.00 90.12 138 LEU A C 1
ATOM 1112 O O . LEU A 1 138 ? -2.534 -16.266 9.567 1.00 90.12 138 LEU A O 1
ATOM 1116 N N . PRO A 1 139 ? -4.011 -16.592 7.887 1.00 93.56 139 PRO A N 1
ATOM 1117 C CA . PRO A 1 139 ? -4.614 -17.775 8.486 1.00 93.56 139 PRO A CA 1
ATOM 1118 C C . PRO A 1 139 ? -3.583 -18.891 8.660 1.00 93.56 139 PRO A C 1
ATOM 1120 O O . PRO A 1 139 ? -2.851 -19.222 7.729 1.00 93.56 139 PRO A O 1
ATOM 1123 N N . LYS A 1 140 ? -3.555 -19.499 9.845 1.00 94.25 140 LYS A N 1
ATOM 1124 C CA . LYS A 1 140 ? -2.813 -20.733 10.118 1.00 94.25 140 LYS A CA 1
ATOM 1125 C C . LYS A 1 140 ? -3.513 -21.925 9.476 1.00 94.25 140 LYS A C 1
ATOM 1127 O O . LYS A 1 140 ? -2.868 -22.760 8.850 1.00 94.25 140 LYS A O 1
ATOM 1132 N N . ARG A 1 141 ? -4.829 -22.011 9.671 1.00 95.19 141 ARG A N 1
ATOM 1133 C CA . ARG A 1 141 ? -5.708 -23.024 9.083 1.00 95.19 141 ARG A CA 1
ATOM 1134 C C . ARG A 1 141 ? -7.160 -22.570 9.157 1.00 95.19 141 ARG A C 1
ATOM 1136 O O . ARG A 1 141 ? -7.500 -21.671 9.923 1.00 95.19 141 ARG A O 1
ATOM 1143 N N . ILE A 1 142 ? -8.000 -23.247 8.391 1.00 95.50 142 ILE A N 1
ATOM 1144 C CA . ILE A 1 142 ? -9.452 -23.227 8.549 1.00 95.50 142 ILE A CA 1
ATOM 1145 C C . ILE A 1 142 ? -9.822 -24.624 9.034 1.00 95.50 142 ILE A C 1
ATOM 1147 O O . ILE A 1 142 ? -9.385 -25.607 8.434 1.00 95.50 142 ILE A O 1
ATOM 1151 N N . ASN A 1 143 ? -10.506 -24.716 10.170 1.00 94.56 143 ASN A N 1
ATOM 1152 C CA . ASN A 1 143 ? -10.861 -26.008 10.751 1.00 94.56 143 ASN A CA 1
ATOM 1153 C C . ASN A 1 143 ? -12.055 -26.650 10.014 1.00 94.56 143 ASN A C 1
ATOM 1155 O O . ASN A 1 143 ? -12.642 -26.056 9.110 1.00 94.56 143 ASN A O 1
ATOM 1159 N N . GLU A 1 144 ? -12.432 -27.863 10.420 1.00 95.06 144 GLU A N 1
ATOM 1160 C CA . GLU A 1 144 ? -13.543 -28.613 9.812 1.00 95.06 144 GLU A CA 1
ATOM 1161 C C . GLU A 1 144 ? -14.898 -27.896 9.924 1.00 95.06 144 GLU A C 1
ATOM 1163 O O . GLU A 1 144 ? -15.765 -28.092 9.077 1.00 95.06 144 GLU A O 1
ATOM 1168 N N . SER A 1 145 ? -15.078 -27.027 10.925 1.00 94.31 145 SER A N 1
ATOM 1169 C CA . SER A 1 145 ? -16.284 -26.207 11.075 1.00 94.31 145 SER A CA 1
ATOM 1170 C C . SER A 1 145 ? -16.245 -24.894 10.283 1.00 94.31 145 SER A C 1
ATOM 1172 O O . SER A 1 145 ? -17.179 -24.102 10.373 1.00 94.31 145 SER A O 1
ATOM 1174 N N . GLY A 1 146 ? -15.195 -24.643 9.495 1.00 94.50 146 GLY A N 1
ATOM 1175 C CA . GLY A 1 146 ? -15.043 -23.424 8.698 1.00 94.50 146 GLY A CA 1
ATOM 1176 C C . GLY A 1 146 ? -14.539 -22.210 9.487 1.00 94.50 146 GLY A C 1
ATOM 1177 O O . GLY A 1 146 ? -14.476 -21.111 8.939 1.00 94.50 146 GLY A O 1
ATOM 1178 N N . VAL A 1 147 ? -14.166 -22.377 10.757 1.00 96.50 147 VAL A N 1
ATOM 1179 C CA . VAL A 1 147 ? -13.605 -21.308 11.590 1.00 96.50 147 VAL A CA 1
ATOM 1180 C C . VAL A 1 147 ? -12.131 -21.102 11.254 1.00 96.50 147 VAL A C 1
ATOM 1182 O O . VAL A 1 147 ? -11.341 -22.048 11.179 1.00 96.50 147 VAL A O 1
ATOM 1185 N N . VAL A 1 148 ? -11.755 -19.839 11.073 1.00 96.06 148 VAL A N 1
ATOM 1186 C CA . VAL A 1 148 ? -10.390 -19.428 10.749 1.00 96.06 148 VAL A CA 1
ATOM 1187 C C . VAL A 1 148 ? -9.569 -19.277 12.025 1.00 96.06 148 VAL A C 1
ATOM 1189 O O . VAL A 1 148 ? -9.921 -18.512 12.921 1.00 96.06 148 VAL A O 1
ATOM 1192 N N . GLU A 1 149 ? -8.430 -19.960 12.080 1.00 95.00 149 GLU A N 1
ATOM 1193 C CA . GLU A 1 149 ? -7.421 -19.764 13.118 1.00 95.00 149 GLU A CA 1
ATOM 1194 C C . GLU A 1 149 ? -6.298 -18.876 12.583 1.00 95.00 149 GLU A C 1
ATOM 1196 O O . GLU A 1 149 ? -5.645 -19.219 11.594 1.00 95.00 149 GLU A O 1
ATOM 1201 N N . PHE A 1 150 ? -6.041 -17.743 13.236 1.00 95.00 150 PHE A N 1
ATOM 1202 C CA . PHE A 1 150 ? -4.989 -16.802 12.842 1.00 95.00 150 PHE A CA 1
ATOM 1203 C C . PHE A 1 150 ? -3.684 -17.048 13.601 1.00 95.00 150 PHE A C 1
ATOM 1205 O O . PHE A 1 150 ? -3.688 -17.487 14.750 1.00 95.00 150 PHE A O 1
ATOM 1212 N N . VAL A 1 151 ? -2.555 -16.741 12.959 1.00 94.12 151 VAL A N 1
ATOM 1213 C CA . VAL A 1 151 ? -1.248 -16.707 13.629 1.00 94.12 151 VAL A CA 1
ATOM 1214 C C . VAL A 1 151 ? -1.120 -15.405 14.420 1.00 94.12 151 VAL A C 1
ATOM 1216 O O . VAL A 1 151 ? -1.330 -14.330 13.857 1.00 94.12 151 VAL A O 1
ATOM 1219 N N . ASP A 1 152 ? -0.730 -15.495 15.693 1.00 94.12 152 ASP A N 1
ATOM 1220 C CA . ASP A 1 152 ? -0.336 -14.321 16.474 1.00 94.12 152 ASP A CA 1
ATOM 1221 C C . ASP A 1 152 ? 0.940 -13.717 15.881 1.00 94.12 152 ASP A C 1
ATOM 1223 O O . ASP A 1 152 ? 2.001 -14.345 15.862 1.00 94.12 152 ASP A O 1
ATOM 1227 N N . ASN A 1 153 ? 0.817 -12.504 15.351 1.00 91.69 153 ASN A N 1
ATOM 1228 C CA . ASN A 1 153 ? 1.921 -11.759 14.766 1.00 91.69 153 ASN A CA 1
ATOM 1229 C C . ASN A 1 153 ? 2.414 -10.613 15.668 1.00 91.69 153 ASN A C 1
ATOM 1231 O O . ASN A 1 153 ? 3.284 -9.855 15.238 1.00 91.69 153 ASN A O 1
ATOM 1235 N N . GLY A 1 154 ? 1.865 -10.470 16.880 1.00 92.19 154 GLY A N 1
ATOM 1236 C CA . GLY A 1 154 ? 2.188 -9.400 17.824 1.00 92.19 154 GLY A CA 1
ATOM 1237 C C . GLY A 1 154 ? 1.755 -8.004 17.370 1.00 92.19 154 GLY A C 1
ATOM 1238 O O . GLY A 1 154 ? 2.346 -7.015 17.805 1.00 92.19 154 GLY A O 1
ATOM 1239 N N . ARG A 1 155 ? 0.784 -7.899 16.451 1.00 92.50 155 ARG A N 1
ATOM 1240 C CA . ARG A 1 155 ? 0.344 -6.622 15.867 1.00 92.50 155 ARG A CA 1
ATOM 1241 C C . ARG A 1 155 ? -1.112 -6.291 16.212 1.00 92.50 155 ARG A C 1
ATOM 1243 O O . ARG A 1 155 ? -1.901 -7.198 16.490 1.00 92.50 155 ARG A O 1
ATOM 1250 N N . PRO A 1 156 ? -1.504 -5.002 16.132 1.00 92.94 156 PRO A N 1
ATOM 1251 C CA . PRO A 1 156 ? -2.838 -4.553 16.528 1.00 92.94 156 PRO A CA 1
ATOM 1252 C C . PRO A 1 156 ? -3.991 -5.263 15.810 1.00 92.94 156 PRO A C 1
ATOM 1254 O O . PRO A 1 156 ? -5.071 -5.402 16.386 1.00 92.94 156 PRO A O 1
ATOM 1257 N N . GLU A 1 157 ? -3.797 -5.709 14.565 1.00 93.75 157 GLU A N 1
ATOM 1258 C CA . GLU A 1 157 ? -4.821 -6.457 13.833 1.00 93.75 157 GLU A CA 1
ATOM 1259 C C . GLU A 1 157 ? -5.156 -7.811 14.476 1.00 93.75 157 GLU A C 1
ATOM 1261 O O . GLU A 1 157 ? -6.325 -8.193 14.520 1.00 93.75 157 GLU A O 1
ATOM 1266 N N . TYR A 1 158 ? -4.167 -8.510 15.043 1.00 94.44 158 TYR A N 1
ATOM 1267 C CA . TYR A 1 158 ? -4.401 -9.759 15.767 1.00 94.44 158 TYR A CA 1
ATOM 1268 C C . TYR A 1 158 ? -5.097 -9.494 17.101 1.00 94.44 158 TYR A C 1
ATOM 1270 O O . TYR A 1 158 ? -6.105 -10.127 17.415 1.00 94.44 158 TYR A O 1
ATOM 1278 N N . ASP A 1 159 ? -4.618 -8.504 17.860 1.00 93.31 159 ASP A N 1
ATOM 1279 C CA . ASP A 1 159 ? -5.159 -8.174 19.182 1.00 93.31 159 ASP A CA 1
ATOM 1280 C C . ASP A 1 159 ? -6.652 -7.844 19.168 1.00 93.31 159 ASP A C 1
ATOM 1282 O O . ASP A 1 159 ? -7.368 -8.143 20.126 1.00 93.31 159 ASP A O 1
ATOM 1286 N N . ARG A 1 160 ? -7.138 -7.250 18.075 1.00 91.44 160 ARG A N 1
ATOM 1287 C CA . ARG A 1 160 ? -8.559 -6.931 17.893 1.00 91.44 160 ARG A CA 1
ATOM 1288 C C . ARG A 1 160 ? -9.418 -8.144 17.553 1.00 91.44 160 ARG A C 1
ATOM 1290 O O . ARG A 1 160 ? -10.620 -8.119 17.821 1.00 91.44 160 ARG A O 1
ATOM 1297 N N . LEU A 1 161 ? -8.829 -9.173 16.950 1.00 92.62 161 LEU A N 1
ATOM 1298 C CA . LEU A 1 161 ? -9.540 -10.350 16.456 1.00 92.62 161 LEU A CA 1
ATOM 1299 C C . LEU A 1 161 ? -9.391 -11.582 17.348 1.00 92.62 161 LEU A C 1
ATOM 1301 O O . LEU A 1 161 ? -10.235 -12.464 17.263 1.00 92.62 161 LEU A O 1
ATOM 1305 N N . LYS A 1 162 ? -8.387 -11.643 18.232 1.00 92.00 162 LYS A N 1
ATOM 1306 C CA . LYS A 1 162 ? -8.050 -12.848 19.016 1.00 92.00 162 LYS A CA 1
ATOM 1307 C C . LYS A 1 162 ? -9.187 -13.437 19.861 1.00 92.00 162 LYS A C 1
ATOM 1309 O O . LYS A 1 162 ? -9.150 -14.617 20.180 1.00 92.00 162 LYS A O 1
ATOM 1314 N N . PHE A 1 163 ? -10.194 -12.637 20.217 1.00 92.56 163 PHE A N 1
ATOM 1315 C CA . PHE A 1 163 ? -11.367 -13.081 20.985 1.00 92.56 163 PHE A CA 1
ATOM 1316 C C . PHE A 1 163 ? -12.632 -13.258 20.133 1.00 92.56 163 PHE A C 1
ATOM 1318 O O . PHE A 1 163 ? -13.720 -13.438 20.676 1.00 92.56 163 PHE A O 1
ATOM 1325 N N . ARG A 1 164 ? -12.519 -13.162 18.805 1.00 93.00 164 ARG A N 1
ATOM 1326 C CA . ARG A 1 164 ? -13.636 -13.309 17.870 1.00 93.00 164 ARG A CA 1
ATOM 1327 C C . ARG A 1 164 ? -13.532 -14.631 17.122 1.00 93.00 164 ARG A C 1
ATOM 1329 O O . ARG A 1 164 ? -12.478 -14.977 16.599 1.00 93.00 164 ARG A O 1
ATOM 1336 N N . THR A 1 165 ? -14.661 -15.315 16.998 1.00 94.25 165 THR A N 1
ATOM 1337 C CA . THR A 1 165 ? -14.805 -16.481 16.122 1.00 94.25 165 THR A CA 1
ATOM 1338 C C . THR A 1 165 ? -15.163 -15.995 14.722 1.00 94.25 165 THR A C 1
ATOM 1340 O O . THR A 1 165 ? -16.199 -15.356 14.545 1.00 94.25 165 THR A O 1
ATOM 1343 N N . ILE A 1 166 ? -14.306 -16.265 13.735 1.00 95.31 166 ILE A N 1
ATOM 1344 C CA . ILE A 1 166 ? -14.524 -15.856 12.341 1.00 95.31 166 ILE A CA 1
ATOM 1345 C C . ILE A 1 166 ? -14.781 -17.100 11.491 1.00 95.31 166 ILE A C 1
ATOM 1347 O O . ILE A 1 166 ? -13.898 -17.943 11.357 1.00 95.31 166 ILE A O 1
ATOM 1351 N N . GLN A 1 167 ? -15.970 -17.178 10.895 1.00 96.38 167 GLN A N 1
ATOM 1352 C CA . GLN A 1 167 ? -16.388 -18.226 9.965 1.00 96.38 167 GLN A CA 1
ATOM 1353 C C . GLN A 1 167 ? -16.901 -17.552 8.680 1.00 96.38 167 GLN A C 1
ATOM 1355 O O . GLN A 1 167 ? -18.004 -17.011 8.688 1.00 96.38 167 GLN A O 1
ATOM 1360 N N . PRO A 1 168 ? -16.087 -17.468 7.613 1.00 94.81 168 PRO A N 1
ATOM 1361 C CA . PRO A 1 168 ? -16.466 -16.773 6.388 1.00 94.81 168 PRO A CA 1
ATOM 1362 C C . PRO A 1 168 ? -17.377 -17.631 5.502 1.00 94.81 168 PRO A C 1
ATOM 1364 O O . PRO A 1 168 ? -17.098 -18.807 5.283 1.00 94.81 168 PRO A O 1
ATOM 1367 N N . ASP A 1 169 ? -18.394 -17.013 4.900 1.00 96.62 169 ASP A N 1
ATOM 1368 C CA . ASP A 1 169 ? -19.233 -17.660 3.877 1.00 96.62 169 ASP A CA 1
ATOM 1369 C C . ASP A 1 169 ? -18.521 -17.775 2.520 1.00 96.62 169 ASP A C 1
ATOM 1371 O O . ASP A 1 169 ? -18.765 -18.691 1.737 1.00 96.62 169 ASP A O 1
ATOM 1375 N N . VAL A 1 170 ? -17.637 -16.817 2.219 1.00 95.94 170 VAL A N 1
ATOM 1376 C CA . VAL A 1 170 ? -16.917 -16.719 0.945 1.00 95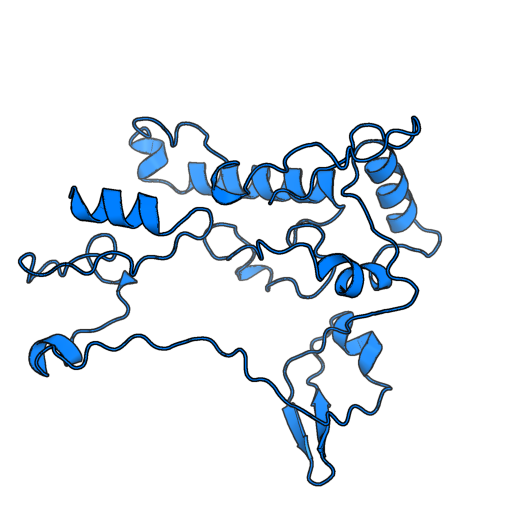.94 170 VAL A CA 1
ATOM 1377 C C . VAL A 1 170 ? -15.460 -16.367 1.206 1.00 95.94 170 VAL A C 1
ATOM 1379 O O . VAL A 1 170 ? -15.148 -15.440 1.954 1.00 95.94 170 VAL A O 1
ATOM 1382 N N . ILE A 1 171 ? -14.562 -17.075 0.524 1.00 93.81 171 ILE A N 1
ATOM 1383 C CA . ILE A 1 171 ? -13.125 -16.808 0.539 1.00 93.81 171 ILE A CA 1
ATOM 1384 C C . ILE A 1 171 ? -12.699 -16.399 -0.867 1.00 93.81 171 ILE A C 1
ATOM 1386 O O . ILE A 1 171 ? -12.886 -17.145 -1.826 1.00 93.81 171 ILE A O 1
ATOM 1390 N N . VAL A 1 172 ? -12.096 -15.216 -0.986 1.00 95.62 172 VAL A N 1
ATOM 1391 C CA . VAL A 1 172 ? -11.545 -14.710 -2.248 1.00 95.62 172 VAL A CA 1
ATOM 1392 C C . VAL A 1 172 ? -10.023 -14.669 -2.145 1.00 95.62 172 VAL A C 1
ATOM 1394 O O . VAL A 1 172 ? -9.464 -13.925 -1.339 1.00 95.62 172 VAL A O 1
ATOM 1397 N N . LEU A 1 173 ? -9.342 -15.468 -2.968 1.00 94.38 173 LEU A N 1
ATOM 1398 C CA . LEU A 1 173 ? -7.882 -15.560 -2.975 1.00 94.38 173 LEU A CA 1
ATOM 1399 C C . LEU A 1 173 ? -7.268 -14.517 -3.915 1.00 94.38 173 LEU A C 1
ATOM 1401 O O . LEU A 1 173 ? -7.126 -14.727 -5.116 1.00 94.38 173 LEU A O 1
ATOM 1405 N N . CYS A 1 174 ? -6.852 -13.389 -3.346 1.00 92.94 174 CYS A N 1
ATOM 1406 C CA . CYS A 1 174 ? -6.152 -12.318 -4.061 1.00 92.94 174 CYS A CA 1
ATOM 1407 C C . CYS A 1 174 ? -4.620 -12.531 -4.080 1.00 92.94 174 CYS A C 1
ATOM 1409 O O . CYS A 1 174 ? -3.863 -11.608 -3.784 1.00 92.94 174 CYS A O 1
ATOM 1411 N N . THR A 1 175 ? -4.146 -13.742 -4.399 1.00 91.19 175 THR A N 1
ATOM 1412 C CA . THR A 1 175 ? -2.728 -14.162 -4.267 1.00 91.19 175 THR A CA 1
ATOM 1413 C C . THR A 1 175 ? -1.810 -13.734 -5.421 1.00 91.19 175 THR A C 1
ATOM 1415 O O . THR A 1 175 ? -0.633 -14.087 -5.439 1.00 91.19 175 THR A O 1
ATOM 1418 N N . GLY A 1 176 ? -2.317 -12.945 -6.371 1.00 90.19 176 GLY A N 1
ATOM 1419 C CA . GLY A 1 176 ? -1.559 -12.459 -7.526 1.00 90.19 176 GLY A CA 1
ATOM 1420 C C . GLY A 1 176 ? -1.608 -13.396 -8.735 1.00 90.19 176 GLY A C 1
ATOM 1421 O O . GLY A 1 176 ? -2.435 -14.301 -8.799 1.00 90.19 176 GLY A O 1
ATOM 1422 N N . TYR A 1 177 ? -0.733 -13.141 -9.712 1.00 87.69 177 TYR A N 1
ATOM 1423 C CA . TYR A 1 177 ? -0.702 -13.832 -11.006 1.00 87.69 177 TYR A CA 1
ATOM 1424 C C . TYR A 1 177 ? 0.720 -14.284 -11.344 1.00 87.69 177 TYR A C 1
ATOM 1426 O O . TYR A 1 177 ? 1.682 -13.571 -11.050 1.00 87.69 177 TYR A O 1
ATOM 1434 N N . GLN A 1 178 ? 0.843 -15.435 -12.005 1.00 84.25 178 GLN A N 1
ATOM 1435 C CA . GLN A 1 178 ? 2.091 -15.893 -12.616 1.00 84.25 178 GLN A CA 1
ATOM 1436 C C . GLN A 1 178 ? 2.099 -15.550 -14.107 1.00 84.25 178 GLN A C 1
ATOM 1438 O O . GLN A 1 178 ? 1.075 -15.651 -14.782 1.00 84.25 178 GLN A O 1
ATOM 1443 N N . GLN A 1 179 ? 3.256 -15.135 -14.619 1.00 82.50 179 GLN A N 1
ATOM 1444 C CA . GLN A 1 179 ? 3.447 -14.830 -16.036 1.00 82.50 179 GLN A CA 1
ATOM 1445 C C . GLN A 1 179 ? 4.025 -16.057 -16.741 1.00 82.50 179 GLN A C 1
ATOM 1447 O O . GLN A 1 179 ? 5.002 -16.634 -16.268 1.00 82.50 179 GLN A O 1
ATOM 1452 N N . THR A 1 180 ? 3.430 -16.450 -17.867 1.00 82.81 180 THR A N 1
ATOM 1453 C CA . THR A 1 180 ? 3.921 -17.546 -18.714 1.00 82.81 180 THR A CA 1
ATOM 1454 C C . THR A 1 180 ? 3.829 -17.150 -20.185 1.00 82.81 180 THR A C 1
ATOM 1456 O O . THR A 1 180 ? 2.970 -16.354 -20.565 1.00 82.81 180 THR A O 1
ATOM 1459 N N . PHE A 1 181 ? 4.711 -17.713 -21.014 1.00 84.00 181 PHE A N 1
ATOM 1460 C CA . PHE A 1 181 ? 4.767 -17.458 -22.456 1.00 84.00 181 PHE A CA 1
ATOM 1461 C C . PHE A 1 181 ? 4.663 -18.785 -23.226 1.00 84.00 181 PHE A C 1
ATOM 1463 O O . PHE A 1 181 ? 5.682 -19.338 -23.646 1.00 84.00 181 PHE A O 1
ATOM 1470 N N . PRO A 1 182 ? 3.448 -19.355 -23.387 1.00 84.06 182 PRO A N 1
ATOM 1471 C CA . PRO A 1 182 ? 3.271 -20.694 -23.956 1.00 84.06 182 PRO A CA 1
ATOM 1472 C C . PRO A 1 182 ? 3.781 -20.840 -25.393 1.00 84.06 182 PRO A C 1
ATOM 1474 O O . PRO A 1 182 ? 4.166 -21.940 -25.780 1.00 84.06 182 PRO A O 1
ATOM 1477 N N . PHE A 1 183 ? 3.809 -19.739 -26.146 1.00 86.06 183 PHE A N 1
ATOM 1478 C CA . PHE A 1 183 ? 4.237 -19.677 -27.543 1.00 86.06 183 PHE A CA 1
ATOM 1479 C C . PHE A 1 183 ? 5.762 -19.700 -27.743 1.00 86.06 183 PHE A C 1
ATOM 1481 O O . PHE A 1 183 ? 6.205 -19.849 -28.874 1.00 86.06 183 PHE A O 1
ATOM 1488 N N . LEU A 1 184 ? 6.567 -19.537 -26.686 1.00 83.50 184 LEU A N 1
ATOM 1489 C CA . LEU A 1 184 ? 8.029 -19.640 -26.778 1.00 83.50 184 LEU A CA 1
ATOM 1490 C C . LEU A 1 184 ? 8.478 -21.105 -26.690 1.00 83.50 184 LEU A C 1
ATOM 1492 O O . LEU A 1 184 ? 7.875 -21.892 -25.958 1.00 83.50 184 LEU A O 1
ATOM 1496 N N . ASP A 1 185 ? 9.549 -21.484 -27.386 1.00 77.69 185 ASP A N 1
ATOM 1497 C CA . ASP A 1 185 ? 10.081 -22.849 -27.301 1.00 77.69 185 ASP A CA 1
ATOM 1498 C C . ASP A 1 185 ? 10.639 -23.169 -25.908 1.00 77.69 185 ASP A C 1
ATOM 1500 O O . ASP A 1 185 ? 11.014 -22.286 -25.132 1.00 77.69 185 ASP A O 1
ATOM 1504 N N . ASN A 1 186 ? 10.707 -24.462 -25.575 1.00 68.62 186 ASN A N 1
ATOM 1505 C CA . ASN A 1 186 ? 11.157 -24.923 -24.257 1.00 68.62 186 ASN A CA 1
ATOM 1506 C C . ASN A 1 186 ? 12.584 -24.460 -23.911 1.00 68.62 186 ASN A C 1
ATOM 1508 O O . ASN A 1 186 ? 12.872 -24.204 -22.744 1.00 68.62 186 ASN A O 1
ATOM 1512 N N . THR A 1 187 ? 13.454 -24.268 -24.903 1.00 63.88 187 THR A N 1
ATOM 1513 C CA . THR A 1 187 ? 14.792 -23.674 -24.736 1.00 63.88 187 THR A CA 1
ATOM 1514 C C . THR A 1 187 ? 14.736 -22.231 -24.226 1.00 63.88 187 THR A C 1
ATOM 1516 O O . THR A 1 187 ? 15.507 -21.882 -23.337 1.00 63.88 187 THR A O 1
ATOM 1519 N N . HIS A 1 188 ? 13.784 -21.421 -24.703 1.00 61.16 188 HIS A N 1
ATOM 1520 C CA . HIS A 1 188 ? 13.581 -20.039 -24.246 1.00 61.16 188 HIS A CA 1
ATOM 1521 C C . HIS A 1 188 ? 12.728 -19.962 -22.964 1.00 61.16 188 HIS A C 1
ATOM 1523 O O . HIS A 1 188 ? 12.907 -19.041 -22.165 1.00 61.16 188 HIS A O 1
ATOM 1529 N N . LYS A 1 189 ? 11.857 -20.955 -22.711 1.00 60.12 189 LYS A N 1
ATOM 1530 C CA . LYS A 1 189 ? 11.080 -21.103 -21.461 1.00 60.12 189 LYS A CA 1
ATOM 1531 C C . LYS A 1 189 ? 11.945 -21.503 -20.263 1.00 60.12 189 LYS A C 1
ATOM 1533 O O . LYS A 1 189 ? 11.740 -20.992 -19.170 1.00 60.12 189 LYS A O 1
ATOM 1538 N N . THR A 1 190 ? 12.922 -22.394 -20.441 1.00 49.81 190 THR A N 1
ATOM 1539 C CA . THR A 1 190 ? 13.762 -22.890 -19.325 1.00 49.81 190 THR A CA 1
ATOM 1540 C C . THR A 1 190 ? 14.671 -21.785 -18.760 1.00 49.81 190 THR A C 1
ATOM 1542 O O . THR A 1 190 ? 15.068 -21.827 -17.600 1.00 49.81 190 THR A O 1
ATOM 1545 N N . SER A 1 191 ? 14.928 -20.741 -19.556 1.00 50.47 191 SER A N 1
ATOM 1546 C CA . SER A 1 191 ? 15.677 -19.535 -19.189 1.00 50.47 191 SER A CA 1
ATOM 1547 C C . SER A 1 191 ? 14.818 -18.365 -18.686 1.00 50.47 191 SER A C 1
ATOM 1549 O O . SER A 1 191 ? 15.360 -17.277 -18.459 1.00 50.47 191 SER A O 1
ATOM 1551 N N . THR A 1 192 ? 13.504 -18.530 -18.472 1.00 53.28 192 THR A N 1
ATOM 1552 C CA . THR A 1 192 ? 12.681 -17.497 -17.813 1.00 53.28 192 THR A CA 1
ATOM 1553 C C . THR A 1 192 ? 12.934 -17.490 -16.305 1.00 53.28 192 THR A C 1
ATOM 1555 O O . THR A 1 192 ? 12.041 -17.714 -15.488 1.00 53.28 192 THR A O 1
ATOM 1558 N N . HIS A 1 193 ? 14.174 -17.195 -15.912 1.00 56.81 193 HIS A N 1
ATOM 1559 C CA . HIS A 1 193 ? 14.403 -16.503 -14.654 1.00 56.81 193 HIS A CA 1
ATOM 1560 C C . HIS A 1 193 ? 13.505 -15.260 -14.622 1.00 56.81 193 HIS A C 1
ATOM 1562 O O . HIS A 1 193 ? 13.191 -14.687 -15.667 1.00 56.81 193 HIS A O 1
ATOM 1568 N N . HIS A 1 194 ? 13.074 -14.855 -13.427 1.00 66.56 194 HIS A N 1
ATOM 1569 C CA . HIS A 1 194 ? 12.260 -13.655 -13.253 1.00 66.56 194 HIS A CA 1
ATOM 1570 C C . HIS A 1 194 ? 12.862 -12.502 -14.068 1.00 66.56 194 HIS A C 1
ATOM 1572 O O . HIS A 1 194 ? 14.061 -12.253 -13.941 1.00 66.56 194 HIS A O 1
ATOM 1578 N N . LEU A 1 195 ? 12.049 -11.812 -14.884 1.00 70.94 195 LEU A N 1
ATOM 1579 C CA . LEU A 1 195 ? 12.500 -10.797 -15.854 1.00 70.94 195 LEU A CA 1
ATOM 1580 C C . LEU A 1 195 ? 13.448 -9.751 -15.249 1.00 70.94 195 LEU A C 1
ATOM 1582 O O . LEU A 1 195 ? 14.231 -9.150 -15.964 1.00 70.94 195 LEU A O 1
ATOM 1586 N N . SER A 1 196 ? 13.463 -9.571 -13.928 1.00 68.56 196 SER A N 1
ATOM 1587 C CA . SER A 1 196 ? 14.491 -8.796 -13.219 1.00 68.56 196 SER A CA 1
ATOM 1588 C C . SER A 1 196 ? 15.947 -9.183 -13.524 1.00 68.56 196 SER A C 1
ATOM 1590 O O . SER A 1 196 ? 16.825 -8.362 -13.281 1.00 68.56 196 SER A O 1
ATOM 1592 N N . SER A 1 197 ? 16.236 -10.401 -13.999 1.00 75.81 197 SER A N 1
ATOM 1593 C CA . SER A 1 197 ? 17.590 -10.800 -14.415 1.00 75.81 197 SER A CA 1
ATOM 1594 C C . SER A 1 197 ? 17.966 -10.299 -15.814 1.00 75.81 197 SER A C 1
ATOM 1596 O O . SER A 1 197 ? 19.137 -10.352 -16.191 1.00 75.81 197 SER A O 1
ATOM 1598 N N . TYR A 1 198 ? 16.995 -9.814 -16.589 1.00 86.62 198 TYR A N 1
ATOM 1599 C CA . TYR A 1 198 ? 17.203 -9.351 -17.955 1.00 86.62 198 TYR A CA 1
ATOM 1600 C C . TYR A 1 198 ? 17.787 -7.942 -17.937 1.00 86.62 198 TYR A C 1
ATOM 1602 O O . TYR A 1 198 ? 17.615 -7.177 -16.981 1.00 86.62 198 TYR A O 1
ATOM 1610 N N . VAL A 1 199 ? 18.465 -7.561 -19.017 1.00 87.44 199 VAL A N 1
ATOM 1611 C CA . VAL A 1 199 ? 18.976 -6.201 -19.173 1.00 87.44 199 VAL A CA 1
ATOM 1612 C C . VAL A 1 199 ? 17.785 -5.247 -19.120 1.00 87.44 199 VAL A C 1
ATOM 1614 O O . VAL A 1 199 ? 16.882 -5.313 -19.952 1.00 87.44 199 VAL A O 1
ATOM 1617 N N . ARG A 1 200 ? 17.755 -4.404 -18.076 1.00 86.25 200 ARG A N 1
ATOM 1618 C CA . ARG A 1 200 ? 16.656 -3.464 -17.773 1.00 86.25 200 ARG A CA 1
ATOM 1619 C C . ARG A 1 200 ? 15.277 -4.125 -17.615 1.00 86.25 200 ARG A C 1
ATOM 1621 O O . ARG A 1 200 ? 14.264 -3.434 -17.668 1.00 86.25 200 ARG A O 1
ATOM 1628 N N . GLY A 1 201 ? 15.229 -5.439 -17.411 1.00 87.56 201 GLY A N 1
ATOM 1629 C CA . GLY A 1 201 ? 13.979 -6.191 -17.390 1.00 87.56 201 GLY A CA 1
ATOM 1630 C C . GLY A 1 201 ? 13.317 -6.384 -18.755 1.00 87.56 201 GLY A C 1
ATOM 1631 O O . GLY A 1 201 ? 12.113 -6.618 -18.787 1.00 87.56 201 GLY A O 1
ATOM 1632 N N . ILE A 1 202 ? 14.069 -6.238 -19.856 1.00 89.88 202 ILE A N 1
ATOM 1633 C CA . ILE A 1 202 ? 13.532 -6.252 -21.224 1.00 89.88 202 ILE A CA 1
ATOM 1634 C C . ILE A 1 202 ? 14.087 -7.429 -22.031 1.00 89.88 202 ILE A C 1
ATOM 1636 O O . ILE A 1 202 ? 13.310 -8.272 -22.455 1.00 89.88 202 ILE A O 1
ATOM 1640 N N . TRP A 1 203 ? 15.403 -7.521 -22.244 1.00 89.81 203 TRP A N 1
ATOM 1641 C CA . TRP A 1 203 ? 16.010 -8.556 -23.099 1.00 89.81 203 TRP A CA 1
ATOM 1642 C C . TRP A 1 203 ? 17.155 -9.289 -22.400 1.00 89.81 203 TRP A C 1
ATOM 1644 O O . TRP A 1 203 ? 17.750 -8.809 -21.429 1.00 89.81 203 TRP A O 1
ATOM 1654 N N . ARG A 1 204 ? 17.494 -10.467 -22.912 1.00 86.81 204 ARG A N 1
ATOM 1655 C CA . ARG A 1 204 ? 18.611 -11.267 -22.412 1.00 86.81 204 ARG A CA 1
ATOM 1656 C C . ARG A 1 204 ? 19.939 -10.737 -22.942 1.00 86.81 204 ARG A C 1
ATOM 1658 O O . ARG A 1 204 ? 20.052 -10.399 -24.113 1.00 86.81 204 ARG A O 1
ATOM 1665 N N . ARG A 1 205 ? 20.978 -10.695 -22.102 1.00 86.06 205 ARG A N 1
ATOM 1666 C CA . ARG A 1 205 ? 22.298 -10.172 -22.511 1.00 86.06 205 ARG A CA 1
ATOM 1667 C C . ARG A 1 205 ? 22.922 -10.980 -23.656 1.00 86.06 205 ARG A C 1
ATOM 1669 O O . ARG A 1 205 ? 23.594 -10.400 -24.498 1.00 86.06 205 ARG A O 1
ATOM 1676 N N . ASP A 1 206 ? 22.711 -12.289 -23.650 1.00 87.31 206 ASP A N 1
ATOM 1677 C CA . ASP A 1 206 ? 23.184 -13.261 -24.636 1.00 87.31 206 ASP A CA 1
ATOM 1678 C C . ASP A 1 206 ? 22.292 -13.355 -25.884 1.00 87.31 206 ASP A C 1
ATOM 1680 O O . ASP A 1 206 ? 22.736 -13.847 -26.916 1.00 87.31 206 ASP A O 1
ATOM 1684 N N . GLU A 1 207 ? 21.060 -12.848 -25.818 1.00 85.19 207 GLU A N 1
ATOM 1685 C CA . GLU A 1 207 ? 20.074 -12.938 -26.896 1.00 85.19 207 GLU A CA 1
ATOM 1686 C C . GLU A 1 207 ? 19.280 -11.619 -27.017 1.00 85.19 207 GLU A C 1
ATOM 1688 O O . GLU A 1 207 ? 18.139 -11.522 -26.560 1.00 85.19 207 GLU A O 1
ATOM 1693 N N . PRO A 1 208 ? 19.873 -10.563 -27.610 1.00 88.25 208 PRO A N 1
ATOM 1694 C CA . PRO A 1 208 ? 19.248 -9.242 -27.685 1.00 88.25 208 PRO A CA 1
ATOM 1695 C C . PRO A 1 208 ? 18.169 -9.118 -28.772 1.00 88.25 208 PRO A C 1
ATOM 1697 O O . PRO A 1 208 ? 17.515 -8.085 -28.855 1.00 88.25 208 PRO A O 1
ATOM 1700 N N . ALA A 1 209 ? 17.969 -10.147 -29.604 1.00 88.94 209 ALA A N 1
ATOM 1701 C CA . ALA A 1 209 ? 16.984 -10.135 -30.688 1.00 88.94 209 ALA A CA 1
ATOM 1702 C C . ALA A 1 209 ? 15.522 -10.217 -30.199 1.00 88.94 209 ALA A C 1
ATOM 1704 O O . ALA A 1 209 ? 14.604 -9.957 -30.973 1.00 88.94 209 ALA A O 1
ATOM 1705 N N . MET A 1 210 ? 15.298 -10.573 -28.928 1.00 87.94 210 MET A N 1
ATOM 1706 C CA . MET A 1 210 ? 13.971 -10.715 -28.326 1.00 87.94 210 MET A CA 1
ATOM 1707 C C . MET A 1 210 ? 13.863 -9.878 -27.046 1.00 87.94 210 MET A C 1
ATOM 1709 O O . MET A 1 210 ? 14.669 -10.022 -26.125 1.00 87.94 210 MET A O 1
ATOM 1713 N N . GLY A 1 211 ? 12.834 -9.030 -26.971 1.00 89.19 211 GLY A N 1
ATOM 1714 C CA . GLY A 1 211 ? 12.551 -8.173 -25.819 1.00 89.19 211 GLY A CA 1
ATOM 1715 C C . GLY A 1 211 ? 11.124 -8.334 -25.292 1.00 89.19 211 GLY A C 1
ATOM 1716 O O . GLY A 1 211 ? 10.174 -8.495 -26.055 1.00 89.19 211 GLY A O 1
ATOM 1717 N N . PHE A 1 212 ? 10.971 -8.255 -23.972 1.00 90.25 212 PHE A N 1
ATOM 1718 C CA . PHE A 1 212 ? 9.701 -8.321 -23.254 1.00 90.25 212 PHE A CA 1
ATOM 1719 C C . PHE A 1 212 ? 9.280 -6.912 -22.819 1.00 90.25 212 PHE A C 1
ATOM 1721 O O . PHE A 1 212 ? 9.867 -6.316 -21.916 1.00 90.25 212 PHE A O 1
ATOM 1728 N N . ILE A 1 213 ? 8.237 -6.377 -23.453 1.00 92.12 213 ILE A N 1
ATOM 1729 C CA . ILE A 1 213 ? 7.754 -5.005 -23.240 1.00 92.12 213 ILE A CA 1
ATOM 1730 C C . ILE A 1 213 ? 6.491 -5.005 -22.375 1.00 92.12 213 ILE A C 1
ATOM 1732 O O . ILE A 1 213 ? 5.604 -5.833 -22.556 1.00 92.12 213 ILE A O 1
ATOM 1736 N N . GLY A 1 214 ? 6.397 -4.073 -21.423 1.00 89.88 214 GLY A N 1
ATOM 1737 C CA . GLY A 1 214 ? 5.227 -3.916 -20.550 1.00 89.88 214 GLY A CA 1
ATOM 1738 C C . GLY A 1 214 ? 5.172 -4.879 -19.360 1.00 89.88 214 GLY A C 1
ATOM 1739 O O . GLY A 1 214 ? 4.228 -4.829 -18.572 1.00 89.88 214 GLY A O 1
ATOM 1740 N N . PHE A 1 215 ? 6.193 -5.720 -19.182 1.00 88.56 215 PHE A N 1
ATOM 1741 C CA . PHE A 1 215 ? 6.276 -6.673 -18.070 1.00 88.56 215 PHE A CA 1
ATOM 1742 C C . PHE A 1 215 ? 7.004 -6.125 -16.836 1.00 88.56 215 PHE A C 1
ATOM 1744 O O . PHE A 1 215 ? 6.976 -6.743 -15.770 1.00 88.56 215 PHE A O 1
ATOM 1751 N N . VAL A 1 216 ? 7.613 -4.940 -16.940 1.00 84.88 216 VAL A N 1
ATOM 1752 C CA . VAL A 1 216 ? 8.184 -4.231 -15.791 1.00 84.88 216 VAL A CA 1
ATOM 1753 C C . VAL A 1 216 ? 7.097 -3.377 -15.149 1.00 84.88 216 VAL A C 1
ATOM 1755 O O . VAL A 1 216 ? 6.490 -2.520 -15.790 1.00 84.88 216 VAL A O 1
ATOM 1758 N N . ARG A 1 217 ? 6.856 -3.592 -13.853 1.00 79.38 217 ARG A N 1
ATOM 1759 C CA . ARG A 1 217 ? 5.898 -2.799 -13.079 1.00 79.38 217 ARG A CA 1
ATOM 1760 C C . ARG A 1 217 ? 6.636 -1.766 -12.227 1.00 79.38 217 ARG A C 1
ATOM 1762 O O . ARG A 1 217 ? 7.357 -2.161 -11.312 1.00 79.38 217 ARG A O 1
ATOM 1769 N N . PRO A 1 218 ? 6.428 -0.460 -12.451 1.00 74.56 218 PRO A N 1
ATOM 1770 C CA . PRO A 1 218 ? 7.032 0.554 -11.600 1.00 74.56 218 PRO A CA 1
ATOM 1771 C C . PRO A 1 218 ? 6.373 0.565 -10.211 1.00 74.56 218 PRO A C 1
ATOM 1773 O O . PRO A 1 218 ? 5.149 0.451 -10.097 1.00 74.56 218 PRO A O 1
ATOM 1776 N N . SER A 1 219 ? 7.173 0.745 -9.153 1.00 70.25 219 SER A N 1
ATOM 1777 C CA . SER A 1 219 ? 6.681 0.937 -7.775 1.00 70.25 219 SER A CA 1
ATOM 1778 C C . SER A 1 219 ? 5.776 2.168 -7.658 1.00 70.25 219 SER A C 1
ATOM 1780 O O . SER A 1 219 ? 4.735 2.135 -6.998 1.00 70.25 219 SER A O 1
ATOM 1782 N N . LEU A 1 220 ? 6.145 3.232 -8.378 1.00 70.44 220 LEU A N 1
ATOM 1783 C CA . LEU A 1 220 ? 5.397 4.473 -8.559 1.00 70.44 220 LEU A CA 1
ATOM 1784 C C . LEU A 1 220 ? 5.402 4.839 -10.048 1.00 70.44 220 LEU A C 1
ATOM 1786 O O . LEU A 1 220 ? 6.463 5.003 -10.644 1.00 70.44 220 LEU A O 1
ATOM 1790 N N . GLY A 1 221 ? 4.220 4.957 -10.655 1.00 74.00 221 GLY A N 1
ATOM 1791 C CA . GLY A 1 221 ? 4.061 5.241 -12.082 1.00 74.00 221 GLY A CA 1
ATOM 1792 C C . GLY A 1 221 ? 3.092 4.296 -12.790 1.00 74.00 221 GLY A C 1
ATOM 1793 O O . GLY A 1 221 ? 2.381 3.509 -12.155 1.00 74.00 221 GLY A O 1
ATOM 1794 N N . ALA A 1 222 ? 3.064 4.399 -14.116 1.00 77.56 222 ALA A N 1
ATOM 1795 C CA . ALA A 1 222 ? 2.144 3.678 -14.987 1.00 77.56 222 ALA A CA 1
ATOM 1796 C C . ALA A 1 222 ? 2.914 2.811 -15.993 1.00 77.56 222 ALA A C 1
ATOM 1798 O O . ALA A 1 222 ? 3.996 3.191 -16.437 1.00 77.56 222 ALA A O 1
ATOM 1799 N N . ILE A 1 223 ? 2.343 1.657 -16.346 1.00 85.19 223 ILE A N 1
ATOM 1800 C CA . ILE A 1 223 ? 2.925 0.723 -17.321 1.00 85.19 223 ILE A CA 1
ATOM 1801 C C . ILE A 1 223 ? 2.980 1.328 -18.734 1.00 85.19 223 ILE A C 1
ATOM 1803 O O . ILE A 1 223 ? 4.037 1.209 -19.339 1.00 85.19 223 ILE A O 1
ATOM 1807 N N . PRO A 1 224 ? 1.943 2.021 -19.259 1.00 87.75 224 PRO A N 1
ATOM 1808 C CA . PRO A 1 224 ? 1.974 2.532 -20.634 1.00 87.75 224 PRO A CA 1
ATOM 1809 C C . PRO A 1 224 ? 3.187 3.414 -20.992 1.00 87.75 224 PRO A C 1
ATOM 1811 O O . PRO A 1 224 ? 3.884 3.059 -21.938 1.00 87.75 224 PRO A O 1
ATOM 1814 N N . PRO A 1 225 ? 3.529 4.488 -20.245 1.00 84.19 225 PRO A N 1
ATOM 1815 C CA . PRO A 1 225 ? 4.705 5.300 -20.577 1.00 84.19 225 PRO A CA 1
ATOM 1816 C C . PRO A 1 225 ? 6.022 4.542 -20.375 1.00 84.19 225 PRO A C 1
ATOM 1818 O O . PRO A 1 225 ? 7.013 4.824 -21.039 1.00 84.19 225 PRO A O 1
ATOM 1821 N N . LEU A 1 226 ? 6.056 3.566 -19.459 1.00 84.81 226 LEU A N 1
ATOM 1822 C CA . LEU A 1 226 ? 7.239 2.729 -19.292 1.00 84.81 226 LEU A CA 1
ATOM 1823 C C . LEU A 1 226 ? 7.412 1.789 -20.488 1.00 84.81 226 LEU A C 1
ATOM 1825 O O . LEU A 1 226 ? 8.516 1.671 -20.995 1.00 84.81 226 LEU A O 1
ATOM 1829 N N . ALA A 1 227 ? 6.334 1.160 -20.954 1.00 90.69 227 ALA A N 1
ATOM 1830 C CA . ALA A 1 227 ? 6.339 0.297 -22.128 1.00 90.69 227 ALA A CA 1
ATOM 1831 C C . ALA A 1 227 ? 6.756 1.062 -23.394 1.00 90.69 227 ALA A C 1
ATOM 1833 O O . ALA A 1 227 ? 7.538 0.544 -24.183 1.00 90.69 227 ALA A O 1
ATOM 1834 N N . GLU A 1 228 ? 6.303 2.309 -23.546 1.00 90.06 228 GLU A N 1
ATOM 1835 C CA . GLU A 1 228 ? 6.758 3.208 -24.612 1.00 90.06 228 GLU A CA 1
ATOM 1836 C C . GLU A 1 228 ? 8.277 3.428 -24.554 1.00 90.06 228 GLU A C 1
ATOM 1838 O O . GLU A 1 228 ? 8.965 3.197 -25.544 1.00 90.06 228 GLU A O 1
ATOM 1843 N N . MET A 1 229 ? 8.825 3.785 -23.387 1.00 87.81 229 MET A N 1
ATOM 1844 C CA . MET A 1 229 ? 10.277 3.934 -23.220 1.00 87.81 229 MET A CA 1
ATOM 1845 C C . MET A 1 229 ? 11.033 2.624 -23.460 1.00 87.81 229 MET A C 1
ATOM 1847 O O . MET A 1 229 ? 12.127 2.645 -24.011 1.00 87.81 229 MET A O 1
ATOM 1851 N N . GLN A 1 230 ? 10.474 1.482 -23.047 1.00 90.00 230 GLN A N 1
ATOM 1852 C CA . GLN A 1 230 ? 11.076 0.172 -23.297 1.00 90.00 230 GLN A CA 1
ATOM 1853 C C . GLN A 1 230 ? 11.148 -0.144 -24.796 1.00 90.00 230 GLN A C 1
ATOM 1855 O O . GLN A 1 230 ? 12.109 -0.775 -25.215 1.00 90.00 230 GLN A O 1
ATOM 1860 N N . ALA A 1 231 ? 10.161 0.289 -25.585 1.00 91.50 231 ALA A N 1
ATOM 1861 C CA . ALA A 1 231 ? 10.117 0.074 -27.031 1.00 91.50 231 ALA A CA 1
ATOM 1862 C C . ALA A 1 231 ? 11.048 1.010 -27.826 1.00 91.50 231 ALA A C 1
ATOM 1864 O O . ALA A 1 231 ? 11.320 0.742 -28.992 1.00 91.50 231 ALA A O 1
ATOM 1865 N N . GLN A 1 232 ? 11.513 2.108 -27.220 1.00 90.38 232 GLN A N 1
ATOM 1866 C CA . GLN A 1 232 ? 12.449 3.062 -27.833 1.00 90.38 232 GLN A CA 1
ATOM 1867 C C . GLN A 1 232 ? 13.932 2.682 -27.655 1.00 90.38 232 GLN A C 1
ATOM 1869 O O . GLN A 1 232 ? 14.786 3.328 -28.263 1.00 90.38 232 GLN A O 1
ATOM 1874 N N . LEU A 1 233 ? 14.239 1.710 -26.786 1.00 83.25 233 LEU A N 1
ATOM 1875 C CA . LEU A 1 233 ? 15.600 1.230 -26.497 1.00 83.25 233 LEU A CA 1
ATOM 1876 C C . LEU A 1 233 ? 16.104 0.257 -27.562 1.00 83.25 233 LEU A C 1
ATOM 1878 O O . LEU A 1 233 ? 17.324 0.318 -27.830 1.00 83.25 233 LEU A O 1
#

Radius of gyration: 21.98 Å; chains: 1; bounding box: 48×56×57 Å

Sequence (233 aa):
RNPGPILLPILGRKPNPNEPGIPIDVSRANLFDTTYVHQALRNSMILWEYYNYYIKALLWVCSGTTSGMDQWVGEISQARHHPSKIFFNKSMKVCPYLSLPYRPRQPGPSLWLYALRSAFVQTPIPDTHGRQVDLAPLPKRINESGVVEFVDNGRPEYDRLKFRTIQPDVIVLCTGYQQTFPFLDNTHKTSTHHLSSYVRGIWRRDEPAMGFIGFVRPSLGAIPPLAEMQAQL

InterPro domains:
  IPR020946 Flavin monooxygenase-like [PF00743] (169-232)
  IPR036188 FAD/NAD(P)-binding domain superfamily [G3DSA:3.50.50.60] (165-174)
  IPR036188 FAD/NAD(P)-binding domain superfamily [G3DSA:3.50.50.60] (175-219)
  IPR050346 Flavin-containing monooxygenases-like [PTHR23023] (137-232)

pLDDT: mean 85.67, std 10.14, range [49.81, 96.62]

Organism: Fusarium oxysporum (strain Fo5176) (NCBI:txid660025)

Secondary structure (DSSP, 8-state):
----PEE-GGGT----TTS-PPPTTTS---SSTTS---HHHHTSSHHHHHHHHHHHHHHHHHHS-SSSTT--S-PPPGGG-SGGG-------SSHHHHHGGGS--SSSHHHHHHHHHHHHEE------TT------PPEEEE-TTSPEEEP--SSHHHHHHTT-----S------------TTS-HHHHTT---GGGSBTTTEETTEEEEE--S-PPPSSS-HHHHHHHHHT-

Foldseek 3Di:
DALQKDFQCLVVDDDDPPDDDDQQQPVDPCPPVVHPDDPVVVVDCPSQVVRQVVQQVVCCLAQVGSQANVALDDRDDPVQSGLQRAAHDSDPPQSLQENVVRQDDDDDPSVVVVVVSSSGIYRDRDDPVPHHDQDAADFPDQDPQQWTHGDPPVGPSCVVPVPPTDRDPDDDDPPDDDDDDPPDDPVVRVPPDPLVVDDVSFHHPVGRVGTDALSDDDSRHDSVVRSVVSVVD